Protein AF-A0A388QTH9-F1 (afdb_monomer_lite)

pLDDT: mean 78.14, std 17.28, range [35.56, 94.75]

Foldseek 3Di:
DDDDDDDDPVVVVVVVVVVCCVVPVPDPPPPPPPPPPPPQLDADDPPDQLLLRLLSLLCSQQVNDSVPQDQQDFQCVSCPPPDVVVSQVNSCVNLVHRDDDDPVNSRDGSNRVSVVSVVRSVVVVVVVPPDPPDFDQWQLSLLVPDDPVLNVLCVVLPPDRRDGLVVNLVSLVVVLVVLVVCCVVDPDPVSNVVSVVNSVSSVVNSVSSDTDDD

Sequence (214 aa):
MDTWFLPTAATGLLLLLGAAWWAFGRSPATPRRRPRRRAAIPSAPTGAREVERVAWVLGKLTRVPPRKIAAEATLRETLGRTAPATFLTAVGREFGLELTLTEAGLGMTVAQFAAYVAHVRRGQRKAAAGGRKRAPRTTGDVLDGLAPATLALASELGLRREWELEPARRHLAKEYLRWNARIHLATREEERAAVQARLEQIGRLREALTPARR

Secondary structure (DSSP, 8-state):
-------SHHHHHHHHHHHHHHHHSS-------------PPPPPPTT--HHHHHHHHHHHHH---GGGS-TTSBHHHHHTTS-HHHHHHHHHHHHT------GGGGGSBHHHHHHHHHHHHHHHHHHHTS---PPP-BHHHHHTTS-HHHHHHHHHTT--TTSBHHHHHHHHHHHHHHHHHHHTT--SHHHHHHHHHHHHHHHHHHHHTS----

Radius of gyration: 35.4 Å; chains: 1; bounding box: 92×31×85 Å

Structure (mmCIF, N/CA/C/O backbone):
data_AF-A0A388QTH9-F1
#
_entry.id   AF-A0A388QTH9-F1
#
loop_
_atom_site.group_PDB
_atom_site.id
_atom_site.type_symbol
_atom_site.label_atom_id
_atom_site.label_alt_id
_atom_site.label_comp_id
_atom_site.label_asym_id
_atom_site.label_entity_id
_atom_site.label_seq_id
_atom_site.pdbx_PDB_ins_code
_atom_site.Cartn_x
_atom_site.Cartn_y
_atom_site.Cartn_z
_atom_site.occupancy
_atom_site.B_iso_or_equiv
_atom_site.auth_seq_id
_atom_site.auth_comp_id
_atom_site.auth_asym_id
_atom_site.auth_atom_id
_atom_site.pdbx_PDB_model_num
ATOM 1 N N . MET A 1 1 ? -62.796 -12.838 -49.519 1.00 35.56 1 MET A N 1
ATOM 2 C CA . MET A 1 1 ? -61.624 -12.079 -49.984 1.00 35.56 1 MET A CA 1
ATOM 3 C C . MET A 1 1 ? -61.921 -10.626 -49.681 1.00 35.56 1 MET A C 1
ATOM 5 O O . MET A 1 1 ? -62.905 -10.109 -50.184 1.00 35.56 1 MET A O 1
ATOM 9 N N . ASP A 1 2 ? -61.434 -10.153 -48.540 1.00 41.62 2 ASP A N 1
ATOM 10 C CA . ASP A 1 2 ? -60.139 -9.461 -48.390 1.00 41.62 2 ASP A CA 1
ATOM 11 C C . ASP A 1 2 ? -60.395 -7.953 -48.451 1.00 41.62 2 ASP A C 1
ATOM 13 O O . ASP A 1 2 ? -60.761 -7.428 -49.491 1.00 41.62 2 ASP A O 1
ATOM 17 N N . THR A 1 3 ? -60.629 -7.336 -47.290 1.00 51.66 3 THR A N 1
ATOM 18 C CA . THR A 1 3 ? -59.638 -6.708 -46.391 1.00 51.66 3 THR A CA 1
ATOM 19 C C . THR A 1 3 ? -59.207 -5.319 -46.881 1.00 51.66 3 THR A C 1
ATOM 21 O O . THR A 1 3 ? -59.159 -5.048 -48.072 1.00 51.66 3 THR A O 1
ATOM 24 N N . TRP A 1 4 ? -58.838 -4.481 -45.904 1.00 46.16 4 TRP A N 1
ATOM 25 C CA . TRP A 1 4 ? -58.141 -3.192 -46.022 1.00 46.16 4 TRP A CA 1
ATOM 26 C C . TRP A 1 4 ? -59.027 -1.958 -46.229 1.00 46.16 4 TRP A C 1
ATOM 28 O O . TRP A 1 4 ? -59.501 -1.677 -47.316 1.00 46.16 4 TRP A O 1
ATOM 38 N N . PHE A 1 5 ? -59.213 -1.177 -45.160 1.00 44.28 5 PHE A N 1
ATOM 39 C CA . PHE A 1 5 ? -58.500 0.097 -44.977 1.00 44.28 5 PHE A CA 1
ATOM 40 C C . PHE A 1 5 ? -58.929 0.749 -43.654 1.00 44.28 5 PHE A C 1
ATOM 42 O O . PHE A 1 5 ? -59.953 1.415 -43.573 1.00 44.28 5 PHE A O 1
ATOM 49 N N . LEU A 1 6 ? -58.119 0.579 -42.609 1.00 50.78 6 LEU A N 1
ATOM 50 C CA . LEU A 1 6 ? -58.122 1.457 -41.434 1.00 50.78 6 LEU A CA 1
ATOM 51 C C . LEU A 1 6 ? -56.717 1.462 -40.808 1.00 50.78 6 LEU A C 1
ATOM 53 O O . LEU A 1 6 ? -56.422 0.603 -39.979 1.00 50.78 6 LEU A O 1
ATOM 57 N N . PRO A 1 7 ? -55.832 2.407 -41.190 1.00 51.16 7 PRO A N 1
ATOM 58 C CA . PRO A 1 7 ? -54.624 2.640 -40.409 1.00 51.16 7 PRO A CA 1
ATOM 59 C C . PRO A 1 7 ? -54.316 4.138 -40.244 1.00 51.16 7 PRO A C 1
ATOM 61 O O . PRO A 1 7 ? -53.242 4.594 -40.620 1.00 51.16 7 PRO A O 1
ATOM 64 N N . THR A 1 8 ? -55.239 4.941 -39.707 1.00 52.38 8 THR A N 1
ATOM 65 C CA . THR A 1 8 ? -54.940 6.367 -39.428 1.00 52.38 8 THR A CA 1
ATOM 66 C C . THR A 1 8 ? -55.381 6.857 -38.052 1.00 52.38 8 THR A C 1
ATOM 68 O O . THR A 1 8 ? -54.748 7.758 -37.508 1.00 52.38 8 THR A O 1
ATOM 71 N N . ALA A 1 9 ? -56.378 6.237 -37.415 1.00 51.84 9 ALA A N 1
ATOM 72 C CA . ALA A 1 9 ? -56.833 6.685 -36.095 1.00 51.84 9 ALA A CA 1
ATOM 73 C C . ALA A 1 9 ? -55.896 6.269 -34.939 1.00 51.84 9 ALA A C 1
ATOM 75 O O . ALA A 1 9 ? -55.766 6.994 -33.953 1.00 51.84 9 ALA A O 1
ATOM 76 N N . ALA A 1 10 ? -55.204 5.129 -35.057 1.00 50.56 10 ALA A N 1
ATOM 77 C CA . ALA A 1 10 ? -54.394 4.582 -33.963 1.00 50.56 10 ALA A CA 1
ATOM 78 C C . ALA A 1 10 ? -53.097 5.376 -33.703 1.00 50.56 10 ALA A C 1
ATOM 80 O O . ALA A 1 10 ? -52.649 5.485 -32.562 1.00 50.56 10 ALA A O 1
ATOM 81 N N . THR A 1 11 ? -52.513 5.982 -34.739 1.00 52.31 11 THR A N 1
ATOM 82 C CA . THR A 1 11 ? -51.228 6.692 -34.636 1.00 52.31 11 THR A CA 1
ATOM 83 C C . THR A 1 11 ? -51.369 8.053 -33.949 1.00 52.31 11 THR A C 1
ATOM 85 O O . THR A 1 11 ? -50.495 8.454 -33.182 1.00 52.31 11 THR A O 1
ATOM 88 N N . GLY A 1 12 ? -52.492 8.750 -34.162 1.00 47.16 12 GLY A N 1
ATOM 89 C CA . GLY A 1 12 ? -52.747 10.056 -33.543 1.00 47.16 12 GLY A CA 1
ATOM 90 C C . GLY A 1 12 ? -52.920 9.978 -32.022 1.00 47.16 12 GLY A C 1
ATOM 91 O O . GLY A 1 12 ? -52.411 10.829 -31.292 1.00 47.16 12 GLY A O 1
ATOM 92 N N . LEU A 1 13 ? -53.570 8.919 -31.530 1.00 52.44 13 LEU A N 1
ATOM 93 C CA . LEU A 1 13 ? -53.813 8.732 -30.097 1.00 52.44 13 LEU A CA 1
ATOM 94 C C . LEU A 1 13 ? -52.523 8.396 -29.328 1.00 52.44 13 LEU A C 1
ATOM 96 O O . LEU A 1 13 ? -52.318 8.884 -28.217 1.00 52.44 13 LEU A O 1
ATOM 100 N N . LEU A 1 14 ? -51.616 7.624 -29.937 1.00 55.97 14 LEU A N 1
ATOM 101 C CA . LEU A 1 14 ? -50.314 7.292 -29.346 1.00 55.97 14 LEU A CA 1
ATOM 102 C C . LEU A 1 14 ? -49.394 8.515 -29.226 1.00 55.97 14 LEU A C 1
ATOM 104 O O . LEU A 1 14 ? -48.695 8.656 -28.221 1.00 55.97 14 LEU A O 1
ATOM 108 N N . LEU A 1 15 ? -49.431 9.434 -30.195 1.00 58.62 15 LEU A N 1
ATOM 109 C CA . LEU A 1 15 ? -48.657 10.679 -30.132 1.00 58.62 15 LEU A CA 1
ATOM 110 C C . LEU A 1 15 ? -49.183 11.640 -29.056 1.00 58.62 15 LEU A C 1
ATOM 112 O O . LEU A 1 15 ? -48.385 12.248 -28.341 1.00 58.62 15 LEU A O 1
ATOM 116 N N . LEU A 1 16 ? -50.504 11.728 -28.874 1.00 56.59 16 LEU A N 1
ATOM 117 C CA . LEU A 1 16 ? -51.101 12.544 -27.811 1.00 56.59 16 LEU A CA 1
ATOM 118 C C . LEU A 1 16 ? -50.810 11.985 -26.412 1.00 56.59 16 LEU A C 1
ATOM 120 O O . LEU A 1 16 ? -50.492 12.752 -25.503 1.00 56.59 16 LEU A O 1
ATOM 124 N N . LEU A 1 17 ? -50.834 10.660 -26.240 1.00 56.34 17 LEU A N 1
ATOM 125 C CA . LEU A 1 17 ? -50.465 10.021 -2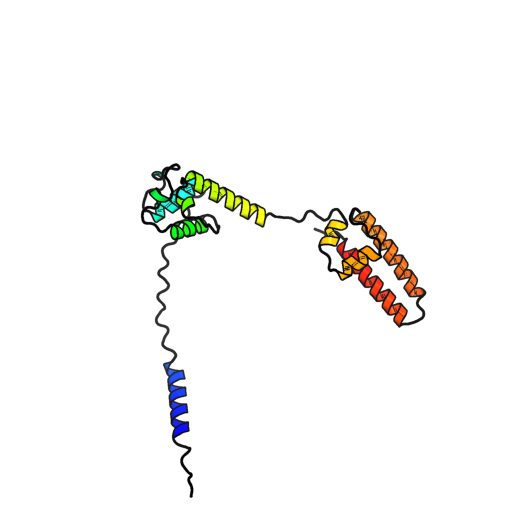4.972 1.00 56.34 17 LEU A CA 1
ATOM 126 C C . LEU A 1 17 ? -48.967 10.171 -24.662 1.00 56.34 17 LEU A C 1
ATOM 128 O O . LEU A 1 17 ? -48.604 10.435 -23.515 1.00 56.34 17 LEU A O 1
ATOM 132 N N . GLY A 1 18 ? -48.099 10.083 -25.675 1.00 57.50 18 GLY A N 1
ATOM 133 C CA . GLY A 1 18 ? -46.663 10.332 -25.522 1.00 57.50 18 GLY A CA 1
ATOM 134 C C . GLY A 1 18 ? -46.348 11.776 -25.115 1.00 57.50 18 GLY A C 1
ATOM 135 O O . GLY A 1 18 ? -45.547 12.005 -24.206 1.00 57.50 18 GLY A O 1
ATOM 136 N N . ALA A 1 19 ? -47.022 12.756 -25.726 1.00 56.78 19 ALA A N 1
ATOM 137 C CA . ALA A 1 19 ? -46.865 14.169 -25.381 1.00 56.78 19 ALA A CA 1
ATOM 138 C C . ALA A 1 19 ? -47.420 14.494 -23.982 1.00 56.78 19 ALA A C 1
ATOM 140 O O . ALA A 1 19 ? -46.777 15.219 -23.221 1.00 56.78 19 ALA A O 1
ATOM 141 N N . ALA A 1 20 ? -48.562 13.908 -23.603 1.00 54.12 20 ALA A N 1
ATOM 142 C CA . ALA A 1 20 ? -49.131 14.056 -22.265 1.00 54.12 20 ALA A CA 1
ATOM 143 C C . ALA A 1 20 ? -48.219 13.447 -21.185 1.00 54.12 20 ALA A C 1
ATOM 145 O O . ALA A 1 20 ? -48.001 14.067 -20.145 1.00 54.12 20 ALA A O 1
ATOM 146 N N . TRP A 1 21 ? -47.599 12.291 -21.447 1.00 56.78 21 TRP A N 1
ATOM 147 C CA . TRP A 1 21 ? -46.609 11.701 -20.541 1.00 56.78 21 TRP A CA 1
ATOM 148 C C . TRP A 1 21 ? -45.348 12.566 -20.412 1.00 56.78 21 TRP A C 1
ATOM 150 O O . TRP A 1 21 ? -44.808 12.717 -19.318 1.00 56.78 21 TRP A O 1
ATOM 160 N N . TRP A 1 22 ? -44.883 13.190 -21.498 1.00 57.97 22 TRP A N 1
ATOM 161 C CA . TRP A 1 22 ? -43.705 14.062 -21.447 1.00 57.97 22 TRP A CA 1
ATOM 162 C C . TRP A 1 22 ? -43.980 15.397 -20.734 1.00 57.97 22 TRP A C 1
ATOM 164 O O . TRP A 1 22 ? -43.118 15.896 -20.007 1.00 57.97 22 TRP A O 1
ATOM 174 N N . ALA A 1 23 ? -45.190 15.948 -20.884 1.00 56.44 23 ALA A N 1
ATOM 175 C CA . ALA A 1 23 ? -45.601 17.202 -20.253 1.00 56.44 23 ALA A CA 1
ATOM 176 C C . ALA A 1 23 ? -45.992 17.045 -18.769 1.00 56.44 23 ALA A C 1
ATOM 178 O O . ALA A 1 23 ? -45.693 17.933 -17.974 1.00 56.44 23 ALA A O 1
ATOM 179 N N . PHE A 1 24 ? -46.606 15.920 -18.374 1.00 51.22 24 PHE A N 1
ATOM 180 C CA . PHE A 1 24 ? -47.101 15.685 -17.004 1.00 51.22 24 PHE A CA 1
ATOM 181 C C . PHE A 1 24 ? -46.315 14.638 -16.193 1.00 51.22 24 PHE A C 1
ATOM 183 O O . PHE A 1 24 ? -46.474 14.563 -14.975 1.00 51.22 24 PHE A O 1
ATOM 190 N N . GLY A 1 25 ? -45.417 13.865 -16.815 1.00 42.59 25 GLY A N 1
ATOM 191 C CA . GLY A 1 25 ? -44.539 12.900 -16.134 1.00 42.59 25 GLY A CA 1
ATOM 192 C C . GLY A 1 25 ? -43.372 13.542 -15.375 1.00 42.59 25 GLY A C 1
ATOM 193 O O . GLY A 1 25 ? -42.711 12.887 -14.568 1.00 42.59 25 GLY A O 1
ATOM 194 N N . ARG A 1 26 ? -43.135 14.846 -15.566 1.00 46.84 26 ARG A N 1
ATOM 195 C CA . ARG A 1 26 ? -42.324 15.651 -14.647 1.00 46.84 26 ARG A CA 1
ATOM 196 C C . ARG A 1 26 ? -43.207 16.110 -13.496 1.00 46.84 26 ARG A C 1
ATOM 198 O O . ARG A 1 26 ? -43.589 17.275 -13.421 1.00 46.84 26 ARG A O 1
ATOM 205 N N . SER A 1 27 ? -43.521 15.186 -12.587 1.00 42.88 27 SER A N 1
ATOM 206 C CA . SER A 1 27 ? -44.046 15.574 -11.281 1.00 42.88 27 SER A CA 1
ATOM 207 C C . SER A 1 27 ? -43.131 16.661 -10.703 1.00 42.88 27 SER A C 1
ATOM 209 O O . SER A 1 27 ? -41.905 16.478 -10.719 1.00 42.88 27 SER A O 1
ATOM 211 N N . PRO A 1 28 ? -43.674 17.793 -10.214 1.00 40.34 28 PRO A N 1
ATOM 212 C CA . PRO A 1 28 ? -42.867 18.769 -9.506 1.00 40.34 28 PRO A CA 1
ATOM 213 C C . PRO A 1 28 ? -42.159 18.007 -8.399 1.00 40.34 28 PRO A C 1
ATOM 215 O O . PRO A 1 28 ? -42.792 17.224 -7.689 1.00 40.34 28 PRO A O 1
ATOM 218 N N . ALA A 1 29 ? -40.841 18.174 -8.306 1.00 42.38 29 ALA A N 1
ATOM 219 C CA . ALA A 1 29 ? -40.055 17.616 -7.228 1.00 42.38 29 ALA A CA 1
ATOM 220 C C . ALA A 1 29 ? -40.697 18.057 -5.909 1.00 42.38 29 ALA A C 1
ATOM 222 O O . ALA A 1 29 ? -40.413 19.141 -5.402 1.00 42.38 29 ALA A O 1
ATOM 223 N N . THR A 1 30 ? -41.570 17.210 -5.350 1.00 48.22 30 THR A N 1
ATOM 224 C CA . THR A 1 30 ? -41.948 17.259 -3.945 1.00 48.22 30 THR A CA 1
ATOM 225 C C . THR A 1 30 ? -40.634 17.450 -3.222 1.00 48.22 30 THR A C 1
ATOM 227 O O . THR A 1 30 ? -39.730 16.643 -3.480 1.00 48.22 30 THR A O 1
ATOM 230 N N . PRO A 1 31 ? -40.465 18.517 -2.420 1.00 38.44 31 PRO A N 1
ATOM 231 C CA . PRO A 1 31 ? -39.209 18.768 -1.750 1.00 38.44 31 PRO A CA 1
ATOM 232 C C . PRO A 1 31 ? -38.897 17.500 -0.981 1.00 38.44 31 PRO A C 1
ATOM 234 O O . PRO A 1 31 ? -39.564 17.169 0.002 1.00 38.44 31 PRO A O 1
ATOM 237 N N . ARG A 1 32 ? -37.939 16.733 -1.515 1.00 41.34 32 ARG A N 1
ATOM 238 C CA . ARG A 1 32 ? -37.443 15.502 -0.928 1.00 41.34 32 ARG A CA 1
ATOM 239 C C . ARG A 1 32 ? -37.039 15.961 0.451 1.00 41.34 32 ARG A C 1
ATOM 241 O O . ARG A 1 32 ? -36.075 16.721 0.566 1.00 41.34 32 ARG A O 1
ATOM 248 N N . ARG A 1 33 ? -37.838 15.618 1.470 1.00 35.75 33 ARG A N 1
ATOM 249 C CA . ARG A 1 33 ? -37.512 15.903 2.864 1.00 35.75 33 ARG A CA 1
ATOM 250 C C . ARG A 1 33 ? -36.095 15.388 3.007 1.00 35.75 33 ARG A C 1
ATOM 252 O O . ARG A 1 33 ? -35.889 14.174 2.966 1.00 35.75 33 ARG A O 1
ATOM 259 N N . ARG A 1 34 ? -35.122 16.310 3.060 1.00 37.31 34 ARG A N 1
ATOM 260 C CA . ARG A 1 34 ? -33.723 15.961 3.291 1.00 37.31 34 ARG A CA 1
ATOM 261 C C . ARG A 1 34 ? -33.769 14.992 4.462 1.00 37.31 34 ARG A C 1
ATOM 263 O O . ARG A 1 34 ? -34.461 15.330 5.432 1.00 37.31 34 ARG A O 1
ATOM 270 N N . PRO A 1 35 ? -33.146 13.803 4.368 1.00 37.69 35 PRO A N 1
ATOM 271 C CA . PRO A 1 35 ? -33.119 12.881 5.488 1.00 37.69 35 PRO A CA 1
ATOM 272 C C . PRO A 1 35 ? -32.706 13.716 6.685 1.00 37.69 35 PRO A C 1
ATOM 274 O O . PRO A 1 35 ? -31.654 14.359 6.649 1.00 37.69 35 PRO A O 1
ATOM 277 N N . ARG A 1 36 ? -33.635 13.846 7.640 1.00 39.66 36 ARG A N 1
ATOM 278 C CA . ARG A 1 36 ? -33.514 14.724 8.799 1.00 39.66 36 ARG A CA 1
ATOM 279 C C . ARG A 1 36 ? -32.158 14.385 9.380 1.00 39.66 36 ARG A C 1
ATOM 281 O O . ARG A 1 36 ? -31.983 13.259 9.841 1.00 39.66 36 ARG A O 1
ATOM 288 N N . ARG A 1 37 ? -31.186 15.284 9.189 1.00 42.53 37 ARG A N 1
ATOM 289 C CA . ARG A 1 37 ? -29.769 15.056 9.471 1.00 42.53 37 ARG A CA 1
ATOM 290 C C . ARG A 1 37 ? -29.745 14.696 10.950 1.00 42.53 37 ARG A C 1
ATOM 292 O O . ARG A 1 37 ? -29.890 15.591 11.779 1.00 42.53 37 ARG A O 1
ATOM 299 N N . ARG A 1 38 ? -29.737 13.395 11.287 1.00 45.53 38 ARG A N 1
ATOM 300 C CA . ARG A 1 38 ? -29.630 12.947 12.679 1.00 45.53 38 ARG A CA 1
ATOM 301 C C . ARG A 1 38 ? -28.389 13.662 13.167 1.00 45.53 38 ARG A C 1
ATOM 303 O O . ARG A 1 38 ? -27.346 13.505 12.530 1.00 45.53 38 ARG A O 1
ATOM 310 N N . ALA A 1 39 ? -28.564 14.543 14.152 1.00 50.09 39 ALA A N 1
ATOM 311 C CA . ALA A 1 39 ? -27.502 15.408 14.634 1.00 50.09 39 ALA A CA 1
ATOM 312 C C . ALA A 1 39 ? -26.260 14.536 14.804 1.00 50.09 39 ALA A C 1
ATOM 314 O O . ALA A 1 39 ? -26.311 13.524 15.509 1.00 50.09 39 ALA A O 1
ATOM 315 N N . ALA A 1 40 ? -25.214 14.839 14.032 1.00 65.38 40 ALA A N 1
ATOM 316 C CA . ALA A 1 40 ? -23.976 14.090 14.117 1.00 65.38 40 ALA A CA 1
ATOM 317 C C . ALA A 1 40 ? -23.536 14.134 15.580 1.00 65.38 40 ALA A C 1
ATOM 319 O O . ALA A 1 40 ? -23.631 15.189 16.212 1.00 65.38 40 ALA A O 1
ATOM 320 N N . ILE A 1 41 ? -23.131 12.987 16.130 1.00 74.31 41 ILE A N 1
ATOM 321 C CA . ILE A 1 41 ? -22.587 12.953 17.486 1.00 74.31 41 ILE A CA 1
ATOM 322 C C . ILE A 1 41 ? -21.418 13.942 17.490 1.00 74.31 41 ILE A C 1
ATOM 324 O O . ILE A 1 41 ? -20.529 13.801 16.647 1.00 74.31 41 ILE A O 1
ATOM 328 N N . PRO A 1 42 ? -21.450 14.977 18.348 1.00 76.12 42 PRO A N 1
ATOM 329 C CA . PRO A 1 42 ? -20.361 15.935 18.401 1.00 76.12 42 PRO A CA 1
ATOM 330 C C . PRO A 1 42 ? -19.092 15.192 18.798 1.00 76.12 42 PRO A C 1
ATOM 332 O O . PRO A 1 42 ? -19.144 14.313 19.667 1.00 76.12 42 PRO A O 1
ATOM 335 N N . SER A 1 43 ? -17.976 15.546 18.168 1.00 78.12 43 SER A N 1
ATOM 336 C CA . SER A 1 43 ? -16.691 14.922 18.457 1.00 78.12 43 SER A CA 1
ATOM 337 C C . SER A 1 43 ? -16.312 15.094 19.924 1.00 78.12 43 SER A C 1
ATOM 339 O O . SER A 1 43 ? -16.739 16.049 20.586 1.00 78.12 43 SER A O 1
ATOM 341 N N . ALA A 1 44 ? -15.519 14.164 20.446 1.00 82.56 44 ALA A N 1
ATOM 342 C CA . ALA A 1 44 ? -15.006 14.275 21.801 1.00 82.56 44 ALA A CA 1
ATOM 343 C C . ALA A 1 44 ? -14.111 15.527 21.950 1.00 82.56 44 ALA A C 1
ATOM 345 O O . ALA A 1 44 ? -13.528 15.984 20.960 1.00 82.56 44 ALA A O 1
ATOM 346 N N . PRO A 1 45 ? -13.975 16.082 23.171 1.00 82.81 45 PRO A N 1
ATOM 347 C CA . PRO A 1 45 ? -13.088 17.214 23.430 1.00 82.81 45 PRO A CA 1
ATOM 348 C C . PRO A 1 45 ? -11.650 16.956 22.963 1.00 82.81 45 PRO A C 1
ATOM 350 O O . PRO A 1 45 ? -11.111 15.857 23.126 1.00 82.81 45 PRO A O 1
ATOM 353 N N . THR A 1 46 ? -11.012 17.986 22.407 1.00 73.88 46 THR A N 1
ATOM 354 C CA . THR A 1 46 ? -9.611 17.929 21.974 1.00 73.88 46 THR A CA 1
ATOM 355 C C . THR A 1 46 ? -8.699 17.609 23.164 1.00 73.88 46 THR A C 1
ATOM 357 O O . THR A 1 46 ? -8.840 18.204 24.228 1.00 73.88 46 THR A O 1
ATOM 360 N N . GLY A 1 47 ? -7.767 16.665 22.994 1.00 77.00 47 GLY A N 1
ATOM 361 C CA . GLY A 1 47 ? -6.845 16.223 24.054 1.00 77.00 47 GLY A CA 1
ATOM 362 C C . GLY A 1 47 ? -7.332 15.035 24.894 1.00 77.00 47 GLY A C 1
ATOM 363 O O . GLY A 1 47 ? -6.551 14.502 25.680 1.00 77.00 47 GLY A O 1
ATOM 364 N N . ALA A 1 48 ? -8.573 14.574 24.699 1.00 82.25 48 ALA A N 1
ATOM 365 C CA . ALA A 1 48 ? -9.094 13.395 25.385 1.00 82.25 48 ALA A CA 1
ATOM 366 C C . ALA A 1 48 ? -8.328 12.113 25.008 1.00 82.25 48 ALA A C 1
ATOM 368 O O . ALA A 1 48 ? -8.022 11.866 23.832 1.00 82.25 48 ALA A O 1
ATOM 369 N N . ARG A 1 49 ? -8.061 11.264 26.006 1.00 87.62 49 ARG A N 1
ATOM 370 C CA . ARG A 1 49 ? -7.447 9.940 25.799 1.00 87.62 49 ARG A CA 1
ATOM 371 C C . ARG A 1 49 ? -8.398 9.025 25.024 1.00 87.62 49 ARG A C 1
ATOM 373 O O . ARG A 1 49 ? -9.608 9.220 25.030 1.00 87.62 49 ARG A O 1
ATOM 380 N N . GLU A 1 50 ? -7.877 7.986 24.370 1.00 86.06 50 GLU A N 1
ATOM 381 C CA . GLU A 1 50 ? -8.699 7.089 23.534 1.00 86.06 50 GLU A CA 1
ATOM 382 C C . GLU A 1 50 ? -9.881 6.477 24.307 1.00 86.06 50 GLU A C 1
ATOM 384 O O . GLU A 1 50 ? -10.996 6.469 23.792 1.00 86.06 50 GLU A O 1
ATOM 389 N N . VAL A 1 51 ? -9.667 6.074 25.564 1.00 91.50 51 VAL A N 1
ATOM 390 C CA . VAL A 1 51 ? -10.722 5.569 26.463 1.00 91.50 51 VAL A CA 1
ATOM 391 C C . VAL A 1 51 ? -11.804 6.624 26.715 1.00 91.50 51 VAL A C 1
ATOM 393 O O . VAL A 1 51 ? -12.990 6.328 26.617 1.00 91.50 51 VAL A O 1
ATOM 396 N N . GLU A 1 52 ? -11.416 7.874 26.975 1.00 91.75 52 GLU A N 1
ATOM 397 C CA . GLU A 1 52 ? -12.344 8.987 27.224 1.00 91.75 52 GLU A CA 1
ATOM 398 C C . GLU A 1 52 ? -13.153 9.341 25.973 1.00 91.75 52 GLU A C 1
ATOM 400 O O . GLU A 1 52 ? -14.337 9.660 26.069 1.00 91.75 52 GLU A O 1
ATOM 405 N N . ARG A 1 53 ? -12.544 9.242 24.786 1.00 90.12 53 ARG A N 1
ATOM 406 C CA . ARG A 1 53 ? -13.239 9.441 23.506 1.00 90.12 53 ARG A CA 1
ATOM 407 C C . ARG A 1 53 ? -14.251 8.326 23.239 1.00 90.12 53 ARG A C 1
ATOM 409 O O . ARG A 1 53 ? -15.365 8.610 22.807 1.00 90.12 53 ARG A O 1
ATOM 416 N N . VAL A 1 54 ? -13.906 7.071 23.537 1.00 90.69 54 VAL A N 1
ATOM 417 C CA . VAL A 1 54 ? -14.855 5.946 23.457 1.00 90.69 54 VAL A CA 1
ATOM 418 C C . VAL A 1 54 ? -16.001 6.135 24.458 1.00 90.69 54 VAL A C 1
ATOM 420 O O . VAL A 1 54 ? -17.165 6.030 24.072 1.00 90.69 54 VAL A O 1
ATOM 423 N N . ALA A 1 55 ? -15.697 6.493 25.710 1.00 92.19 55 ALA A N 1
ATOM 424 C CA . ALA A 1 55 ? -16.699 6.799 26.731 1.00 92.19 55 ALA A CA 1
ATOM 425 C C . ALA A 1 55 ? -17.586 7.993 26.335 1.00 92.19 55 ALA A C 1
ATOM 427 O O . ALA A 1 55 ? -18.787 7.992 26.594 1.00 92.19 55 ALA A O 1
ATOM 428 N N . TRP A 1 56 ? -17.036 8.999 25.649 1.00 92.44 56 TRP A N 1
ATOM 429 C CA . TRP A 1 56 ? -17.817 10.104 25.094 1.00 92.44 56 TRP A CA 1
ATOM 430 C C . TRP A 1 56 ? -18.848 9.613 24.078 1.00 92.44 56 TRP A C 1
ATOM 432 O O . TRP A 1 56 ? -20.031 9.925 24.215 1.00 92.44 56 TRP A O 1
ATOM 442 N N . VAL A 1 57 ? -18.425 8.809 23.099 1.00 91.19 57 VAL A N 1
ATOM 443 C CA . VAL A 1 57 ? -19.329 8.243 22.085 1.00 91.19 57 VAL A CA 1
ATOM 444 C C . VAL A 1 57 ? -20.407 7.372 22.735 1.00 91.19 57 VAL A C 1
ATOM 446 O O . VAL A 1 57 ? -21.588 7.545 22.426 1.00 91.19 57 VAL A O 1
ATOM 449 N N . LEU A 1 58 ? -20.026 6.496 23.673 1.00 90.94 58 LEU A N 1
ATOM 450 C CA . LEU A 1 58 ? -20.973 5.679 24.438 1.00 90.94 58 LEU A CA 1
ATOM 451 C C . LEU A 1 58 ? -21.986 6.553 25.172 1.00 90.94 58 LEU A C 1
ATOM 453 O O . LEU A 1 58 ? -23.187 6.365 25.003 1.00 90.94 58 LEU A O 1
ATOM 457 N N . GLY A 1 59 ? -21.523 7.561 25.909 1.00 89.88 59 GLY A N 1
ATOM 458 C CA . GLY A 1 59 ? -22.396 8.428 26.689 1.00 89.88 59 GLY A CA 1
ATOM 459 C C . GLY A 1 59 ? -23.381 9.233 25.843 1.00 89.88 59 GLY A C 1
ATOM 460 O O . GLY A 1 59 ? -24.526 9.454 26.240 1.00 89.88 59 GLY A O 1
ATOM 461 N N . LYS A 1 60 ? -22.988 9.630 24.627 1.00 90.75 60 LYS A N 1
ATOM 462 C CA . LYS A 1 60 ? -23.904 10.292 23.684 1.00 90.75 60 LYS A CA 1
ATOM 463 C C . LYS A 1 60 ? -24.959 9.345 23.123 1.00 90.75 60 LYS A C 1
ATOM 465 O O . LYS A 1 60 ? -26.087 9.782 22.901 1.00 90.75 60 LYS A O 1
ATOM 470 N N . LEU A 1 61 ? -24.620 8.076 22.916 1.00 89.50 61 LEU A N 1
ATOM 471 C CA . LEU A 1 61 ? -25.555 7.071 22.416 1.00 89.50 61 LEU A CA 1
ATOM 472 C C . LEU A 1 61 ? -26.530 6.595 23.497 1.00 89.50 61 LEU A C 1
ATOM 474 O O . LEU A 1 61 ? -27.725 6.486 23.232 1.00 89.50 61 LEU A O 1
ATOM 478 N N . THR A 1 62 ? -26.042 6.365 24.715 1.00 88.19 62 THR A N 1
ATOM 479 C CA . THR A 1 62 ? -26.835 5.794 25.815 1.00 88.19 62 THR A CA 1
ATOM 480 C C . THR A 1 62 ? -27.447 6.843 26.738 1.00 88.19 62 THR A C 1
ATOM 482 O O . THR A 1 62 ? -28.195 6.500 27.649 1.00 88.19 62 THR A O 1
ATOM 485 N N . ARG A 1 63 ? -27.165 8.132 26.495 1.00 87.00 63 ARG A N 1
ATOM 486 C CA . ARG A 1 63 ? -27.548 9.275 27.346 1.00 87.00 63 ARG A CA 1
ATOM 487 C C . ARG A 1 63 ? -26.974 9.206 28.768 1.00 87.00 63 ARG A C 1
ATOM 489 O O . ARG A 1 63 ? -27.432 9.929 29.651 1.00 87.00 63 ARG A O 1
ATOM 496 N N . VAL A 1 64 ? -25.948 8.386 28.983 1.00 87.00 64 VAL A N 1
ATOM 497 C CA . VAL A 1 64 ? -25.191 8.328 30.236 1.00 87.00 64 VAL A CA 1
ATOM 498 C C . VAL A 1 64 ? -24.069 9.371 30.186 1.00 87.00 64 VAL A C 1
ATOM 500 O O . VAL A 1 64 ? -23.384 9.487 29.172 1.00 87.00 64 VAL A O 1
ATOM 503 N N . PRO A 1 65 ? -23.829 10.159 31.247 1.00 87.00 65 PRO A N 1
ATOM 504 C CA . PRO A 1 65 ? -22.693 11.074 31.273 1.00 87.00 65 PRO A CA 1
ATOM 505 C C . PRO A 1 65 ? -21.367 10.320 31.044 1.00 87.00 65 PRO A C 1
ATOM 507 O O . PRO A 1 65 ? -21.103 9.372 31.780 1.00 87.00 65 PRO A O 1
ATOM 510 N N . PRO A 1 66 ? -20.494 10.747 30.108 1.00 86.19 66 PRO A N 1
ATOM 511 C CA . PRO A 1 66 ? -19.251 10.032 29.785 1.00 86.19 66 PRO A CA 1
ATOM 512 C C . PRO A 1 66 ? -18.350 9.754 30.995 1.00 86.19 66 PRO A C 1
ATOM 514 O O . PRO A 1 66 ? -17.730 8.704 31.076 1.00 86.19 66 PRO A O 1
ATOM 517 N N . ARG A 1 67 ? -18.335 10.667 31.978 1.00 86.31 67 ARG A N 1
ATOM 518 C CA . ARG A 1 67 ? -17.570 10.529 33.231 1.00 86.31 67 ARG A CA 1
ATOM 519 C C . ARG A 1 67 ? -18.065 9.403 34.146 1.00 86.31 67 ARG A C 1
ATOM 521 O O . ARG A 1 67 ? -17.344 9.017 35.053 1.00 86.31 67 ARG A O 1
ATOM 528 N N . LYS A 1 68 ? -19.296 8.918 33.948 1.00 88.94 68 LYS A N 1
ATOM 529 C CA . LYS A 1 68 ? -19.887 7.813 34.720 1.00 88.94 68 LYS A CA 1
ATOM 530 C C . LYS A 1 68 ? -19.663 6.446 34.069 1.00 88.94 68 LYS A C 1
ATOM 532 O O . LYS A 1 68 ? -20.043 5.440 34.653 1.00 88.94 68 LYS A O 1
ATOM 537 N N . ILE A 1 69 ? -19.087 6.397 32.868 1.00 89.06 69 ILE A N 1
ATOM 538 C CA . ILE A 1 69 ? -18.812 5.138 32.176 1.00 89.06 69 ILE A CA 1
ATOM 539 C C . ILE A 1 69 ? -17.467 4.618 32.671 1.00 89.06 69 ILE A C 1
ATOM 541 O O . ILE A 1 69 ? -16.422 5.191 32.363 1.00 89.06 69 ILE A O 1
ATOM 545 N N . ALA A 1 70 ? -17.503 3.547 33.462 1.00 88.44 70 ALA A N 1
ATOM 546 C CA . ALA A 1 70 ? -16.296 2.918 33.975 1.00 88.44 70 ALA A CA 1
ATOM 547 C C . ALA A 1 70 ? -15.512 2.248 32.841 1.00 88.44 70 ALA A C 1
ATOM 549 O O . ALA A 1 70 ? -16.086 1.598 31.967 1.00 88.44 70 ALA A O 1
ATOM 550 N N . ALA A 1 71 ? -14.187 2.378 32.880 1.00 88.50 71 ALA A N 1
ATOM 551 C CA . ALA A 1 71 ? -13.300 1.783 31.884 1.00 88.50 71 ALA A CA 1
ATOM 552 C C . ALA A 1 71 ? -13.365 0.240 31.885 1.00 88.50 71 ALA A C 1
ATOM 554 O O . ALA A 1 71 ? -13.218 -0.380 30.833 1.00 88.50 71 ALA A O 1
ATOM 555 N N . GLU A 1 72 ? -13.654 -0.358 33.045 1.00 92.00 72 GLU A N 1
ATOM 556 C CA . GLU A 1 72 ? -13.795 -1.808 33.233 1.00 92.00 72 GLU A CA 1
ATOM 557 C C . GLU A 1 72 ? -15.199 -2.341 32.928 1.00 92.00 72 GLU A C 1
ATOM 559 O O . GLU A 1 72 ? -15.395 -3.551 32.855 1.00 92.00 72 GLU A O 1
ATOM 564 N N . ALA A 1 73 ? -16.186 -1.463 32.720 1.00 90.69 73 ALA A N 1
ATOM 565 C CA . ALA A 1 73 ? -17.520 -1.912 32.351 1.00 90.69 73 ALA A CA 1
ATOM 566 C C . ALA A 1 73 ? -17.487 -2.564 30.964 1.00 90.69 73 ALA A C 1
ATOM 568 O O . ALA A 1 73 ? -16.774 -2.115 30.059 1.00 90.69 73 ALA A O 1
ATOM 569 N N . THR A 1 74 ? -18.268 -3.627 30.786 1.00 93.06 74 THR A N 1
ATOM 570 C CA . THR A 1 74 ? -18.320 -4.328 29.500 1.00 93.06 74 THR A CA 1
ATOM 571 C C . THR A 1 74 ? -19.091 -3.510 28.464 1.00 93.06 74 THR A C 1
ATOM 573 O O . THR A 1 74 ? -20.030 -2.774 28.790 1.00 93.06 74 THR A O 1
ATOM 576 N N . LEU A 1 75 ? -18.728 -3.638 27.185 1.00 89.94 75 LEU A N 1
ATOM 577 C CA . LEU A 1 75 ? -19.471 -2.999 26.095 1.00 89.94 75 LEU A CA 1
ATOM 578 C C . LEU A 1 75 ? -20.930 -3.467 26.068 1.00 89.94 75 LEU A C 1
ATOM 580 O O . LEU A 1 75 ? -21.829 -2.658 25.861 1.00 89.94 75 LEU A O 1
ATOM 584 N N . ARG A 1 76 ? -21.178 -4.758 26.314 1.00 89.50 76 ARG A N 1
ATOM 585 C CA . ARG A 1 76 ? -22.5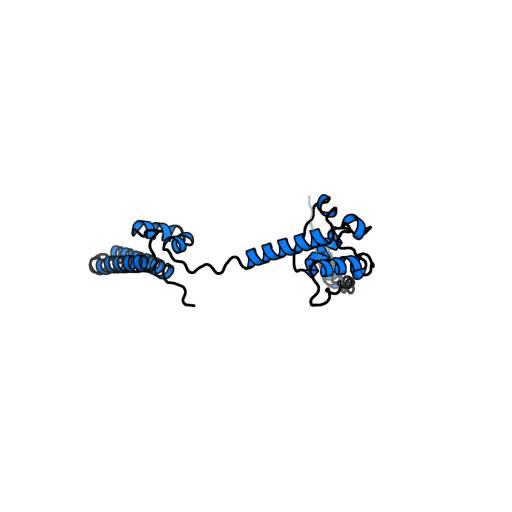32 -5.326 26.366 1.00 89.50 76 ARG A CA 1
ATOM 586 C C . ARG A 1 76 ? -23.405 -4.640 27.416 1.00 89.50 76 ARG A C 1
ATOM 588 O O . ARG A 1 76 ? -24.531 -4.259 27.109 1.00 89.50 76 ARG A O 1
ATOM 595 N N . GLU A 1 77 ? -22.882 -4.460 28.624 1.00 89.19 77 GLU A N 1
ATOM 596 C CA . GLU A 1 77 ? -23.598 -3.798 29.715 1.00 89.19 77 GLU A CA 1
ATOM 597 C C . GLU A 1 77 ? -23.817 -2.309 29.422 1.00 89.19 77 GLU A C 1
ATOM 599 O O . GLU A 1 77 ? -24.931 -1.800 29.531 1.00 89.19 77 GLU A O 1
ATOM 604 N N . THR A 1 78 ? -22.766 -1.614 28.981 1.00 88.44 78 THR A N 1
ATOM 605 C CA . THR A 1 78 ? -22.808 -0.161 28.758 1.00 88.44 78 THR A CA 1
ATOM 606 C C . THR A 1 78 ? -23.653 0.251 27.558 1.00 88.44 78 THR A C 1
ATOM 608 O O . THR A 1 78 ? -24.247 1.328 27.590 1.00 88.44 78 THR A O 1
ATOM 611 N N . LEU A 1 79 ? -23.738 -0.573 26.509 1.00 89.06 79 LEU A N 1
ATOM 612 C CA . LEU A 1 79 ? -24.578 -0.302 25.337 1.00 89.06 79 LEU A CA 1
ATOM 613 C C . LEU A 1 79 ? -26.072 -0.466 25.634 1.00 89.06 79 LEU A C 1
ATOM 615 O O . LEU A 1 79 ? -26.894 0.247 25.041 1.00 89.06 79 LEU A O 1
ATOM 619 N N . GLY A 1 80 ? -26.431 -1.381 26.540 1.00 86.00 80 GLY A N 1
ATOM 620 C CA . GLY A 1 80 ? -27.812 -1.690 26.897 1.00 86.00 80 GLY A CA 1
ATOM 621 C C . GLY A 1 80 ? -28.655 -2.053 25.669 1.00 86.00 80 GLY A C 1
ATOM 622 O O . GLY A 1 80 ? -28.449 -3.083 25.038 1.00 86.00 80 GLY A O 1
ATOM 623 N N . ARG A 1 81 ? -29.611 -1.184 25.307 1.00 84.50 81 ARG A N 1
ATOM 624 C CA . ARG A 1 81 ? -30.502 -1.363 24.138 1.00 84.50 81 ARG A CA 1
ATOM 625 C C . ARG A 1 81 ? -29.921 -0.839 22.819 1.00 84.50 81 ARG A C 1
ATOM 627 O O . ARG A 1 81 ? -30.571 -0.932 21.779 1.00 84.50 81 ARG A O 1
ATOM 634 N N . THR A 1 82 ? -28.741 -0.226 22.845 1.00 86.69 82 THR A N 1
ATOM 635 C CA . THR A 1 82 ? -28.134 0.370 21.652 1.00 86.69 82 THR A CA 1
ATOM 636 C C . THR A 1 82 ? -27.571 -0.722 20.754 1.00 86.69 82 THR A C 1
ATOM 638 O O . THR A 1 82 ? -26.742 -1.517 21.186 1.00 86.69 82 THR A O 1
ATOM 641 N N . ALA A 1 83 ? -27.971 -0.727 19.481 1.00 88.12 83 ALA A N 1
ATOM 642 C CA . ALA A 1 83 ? -27.454 -1.687 18.515 1.00 88.12 83 ALA A CA 1
ATOM 643 C C . ALA A 1 83 ? -25.919 -1.551 18.369 1.00 88.12 83 ALA A C 1
ATOM 645 O O . ALA A 1 83 ? -25.442 -0.455 18.043 1.00 88.12 83 ALA A O 1
ATOM 646 N N . PRO A 1 84 ? -25.140 -2.641 18.523 1.00 87.06 84 PRO A N 1
ATOM 647 C CA . PRO A 1 84 ? -23.678 -2.602 18.441 1.00 87.06 84 PRO A CA 1
ATOM 648 C C . PRO A 1 84 ? -23.134 -1.991 17.147 1.00 87.06 84 PRO A C 1
ATOM 650 O O . PRO A 1 84 ? -22.191 -1.204 17.178 1.00 87.06 84 PRO A O 1
ATOM 653 N N . ALA A 1 85 ? -23.778 -2.259 16.008 1.00 87.00 85 ALA A N 1
ATOM 654 C CA . ALA A 1 85 ? -23.402 -1.673 14.721 1.00 87.00 85 ALA A CA 1
ATOM 655 C C . ALA A 1 85 ? -23.487 -0.133 14.715 1.00 87.00 85 ALA A C 1
ATOM 657 O O . ALA A 1 85 ? -22.666 0.541 14.091 1.00 87.00 85 ALA A O 1
ATOM 658 N N . THR A 1 86 ? -24.450 0.443 15.447 1.00 89.62 86 THR A N 1
ATOM 659 C CA . THR A 1 86 ? -24.588 1.905 15.572 1.00 89.62 86 THR A CA 1
ATOM 660 C C . THR A 1 86 ? -23.429 2.486 16.374 1.00 89.62 86 THR A C 1
ATOM 662 O O . THR A 1 86 ? -22.874 3.518 15.996 1.00 89.62 86 THR A O 1
ATOM 665 N N . PHE A 1 87 ? -23.028 1.797 17.442 1.00 89.94 87 PHE A N 1
ATOM 666 C CA . PHE A 1 87 ? -21.859 2.160 18.233 1.00 89.94 87 PHE A CA 1
ATOM 667 C C . PHE A 1 87 ? -20.565 2.081 17.418 1.00 89.94 87 PHE A C 1
ATOM 669 O O . PHE A 1 87 ? -19.842 3.073 17.347 1.00 89.94 87 PHE A O 1
ATOM 676 N N . LEU A 1 88 ? -20.311 0.965 16.731 1.00 89.62 88 LEU A N 1
ATOM 677 C CA . LEU A 1 88 ? -19.115 0.799 15.899 1.00 89.62 88 LEU A CA 1
ATOM 678 C C . LEU A 1 88 ? -19.032 1.842 14.788 1.00 89.62 88 LEU A C 1
ATOM 680 O O . LEU A 1 88 ? -17.968 2.407 14.561 1.00 89.62 88 LEU A O 1
ATOM 684 N N . THR A 1 89 ? -20.161 2.171 14.156 1.00 88.75 89 THR A N 1
ATOM 685 C CA . THR A 1 89 ? -20.219 3.240 13.150 1.00 88.75 89 THR A CA 1
ATOM 686 C C . THR A 1 89 ? -19.882 4.603 13.759 1.00 88.75 89 THR A C 1
ATOM 688 O O . THR A 1 89 ? -19.174 5.402 13.147 1.00 88.75 89 THR A O 1
ATOM 691 N N . ALA A 1 90 ? -20.384 4.899 14.961 1.00 89.50 90 ALA A N 1
ATOM 692 C CA . ALA A 1 90 ? -20.119 6.163 15.641 1.00 89.50 90 ALA A CA 1
ATOM 693 C C . ALA A 1 90 ? -18.650 6.294 16.068 1.00 89.50 90 ALA A C 1
ATOM 695 O O . ALA A 1 90 ? -18.035 7.330 15.823 1.00 89.50 90 ALA A O 1
ATOM 696 N N . VAL A 1 91 ? -18.070 5.236 16.642 1.00 89.75 91 VAL A N 1
ATOM 697 C CA . VAL A 1 91 ? -16.643 5.197 16.995 1.00 89.75 91 VAL A CA 1
ATOM 698 C C . VAL A 1 91 ? -15.786 5.253 15.735 1.00 89.75 91 VAL A C 1
ATOM 700 O O . VAL A 1 91 ? -14.837 6.027 15.672 1.00 89.75 91 VAL A O 1
ATOM 703 N N . GLY A 1 92 ? -16.144 4.502 14.696 1.00 86.94 92 GLY A N 1
ATOM 704 C CA . GLY A 1 92 ? -15.454 4.541 13.412 1.00 86.94 92 GLY A CA 1
ATOM 705 C C . GLY A 1 92 ? -15.381 5.958 12.845 1.00 86.94 92 GLY A C 1
ATOM 706 O O . GLY A 1 92 ? -14.306 6.427 12.487 1.00 86.94 92 GLY A O 1
ATOM 707 N N . ARG A 1 93 ? -16.486 6.712 12.888 1.00 87.31 93 ARG A N 1
ATOM 708 C CA . ARG A 1 93 ? -16.504 8.134 12.499 1.00 87.31 93 ARG A CA 1
ATOM 709 C C . ARG A 1 93 ? -15.630 9.016 13.389 1.00 87.31 93 ARG A C 1
ATOM 711 O O . ARG A 1 93 ? -14.927 9.872 12.867 1.00 87.31 93 ARG A O 1
ATOM 718 N N . GLU A 1 94 ? -15.646 8.803 14.704 1.00 88.19 94 GLU A N 1
ATOM 719 C CA . GLU A 1 94 ? -14.847 9.579 15.666 1.00 88.19 94 GLU A CA 1
ATOM 720 C C . GLU A 1 94 ? -13.331 9.390 15.465 1.00 88.19 94 GLU A C 1
ATOM 722 O O . GLU A 1 94 ? -12.534 10.301 15.713 1.00 88.19 94 GLU A O 1
ATOM 727 N N . PHE A 1 95 ? -12.911 8.202 15.027 1.00 85.12 95 PHE A N 1
ATOM 728 C CA . PHE A 1 95 ? -11.500 7.856 14.841 1.00 85.12 95 PHE A CA 1
ATOM 729 C C . PHE A 1 95 ? -11.053 7.792 13.374 1.00 85.12 95 PHE A C 1
ATOM 731 O O . PHE A 1 95 ? -9.856 7.632 13.134 1.00 85.12 95 PHE A O 1
ATOM 738 N N . GLY A 1 96 ? -11.970 7.947 12.414 1.00 85.81 96 GLY A N 1
ATOM 739 C CA . GLY A 1 96 ? -11.699 7.772 10.985 1.00 85.81 96 GLY A CA 1
ATOM 740 C C . GLY A 1 96 ? -11.349 6.327 10.614 1.00 85.81 96 GLY A C 1
ATOM 741 O O . GLY A 1 96 ? -10.471 6.114 9.787 1.00 85.81 96 GLY A O 1
ATOM 742 N N . LEU A 1 97 ? -11.977 5.346 11.266 1.00 85.31 97 LEU A N 1
ATOM 743 C CA . LEU A 1 97 ? -11.705 3.916 11.109 1.00 85.31 97 LEU A CA 1
ATOM 744 C C . LEU A 1 97 ? -12.960 3.169 10.654 1.00 85.31 97 LEU A C 1
ATOM 746 O O . LEU A 1 97 ? -14.075 3.517 11.040 1.00 85.31 97 LEU A O 1
ATOM 750 N N . GLU A 1 98 ? -12.770 2.075 9.927 1.00 83.56 98 GLU A N 1
ATOM 751 C CA . GLU A 1 98 ? -13.803 1.051 9.779 1.00 83.56 98 GLU A CA 1
ATOM 752 C C . GLU A 1 98 ? -13.591 -0.001 10.865 1.00 83.56 98 GLU A C 1
ATOM 754 O O . GLU A 1 98 ? -12.504 -0.567 10.991 1.00 83.56 98 GLU A O 1
ATOM 759 N N . LEU A 1 99 ? -14.610 -0.210 11.700 1.00 85.69 99 LEU A N 1
ATOM 760 C CA . LEU A 1 99 ? -14.545 -1.110 12.846 1.00 85.69 99 LEU A CA 1
ATOM 761 C C . LEU A 1 99 ? -15.598 -2.201 12.706 1.00 85.69 99 LEU A C 1
ATOM 763 O O . LEU A 1 99 ? -16.774 -1.922 12.471 1.00 85.69 99 LEU A O 1
ATOM 767 N N . THR A 1 100 ? -15.172 -3.437 12.927 1.00 82.81 100 THR A N 1
ATOM 768 C CA . THR A 1 100 ? -16.031 -4.614 12.996 1.00 82.81 100 THR A CA 1
ATOM 769 C C . THR A 1 100 ? -15.711 -5.369 14.282 1.00 82.81 100 THR A C 1
ATOM 771 O O . THR A 1 100 ? -14.556 -5.475 14.687 1.00 82.81 100 THR A O 1
ATOM 774 N N . LEU A 1 101 ? -16.743 -5.862 14.962 1.00 81.19 101 LEU A N 1
ATOM 775 C CA . LEU A 1 101 ? -16.601 -6.761 16.104 1.00 81.19 101 LEU A CA 1
ATOM 776 C C . LEU A 1 101 ? -17.508 -7.965 15.891 1.00 81.19 101 LEU A C 1
ATOM 778 O O . LEU A 1 101 ? -18.625 -7.826 15.395 1.00 81.19 101 LEU A O 1
ATOM 782 N N . THR A 1 102 ? -17.038 -9.130 16.319 1.00 79.50 102 THR A N 1
ATOM 783 C CA . THR A 1 102 ? -17.887 -10.308 16.509 1.00 79.50 102 THR A CA 1
ATOM 784 C C . THR A 1 102 ? -18.724 -10.151 17.783 1.00 79.50 102 THR A C 1
ATOM 786 O O . THR A 1 102 ? -18.419 -9.313 18.636 1.00 79.50 102 THR A O 1
ATOM 789 N N . GLU A 1 103 ? -19.764 -10.970 17.964 1.00 72.62 103 GLU A N 1
ATOM 790 C CA . GLU A 1 103 ? -20.599 -10.916 19.179 1.00 72.62 103 GLU A CA 1
ATOM 791 C C . GLU A 1 103 ? -19.807 -11.161 20.474 1.00 72.62 103 GLU A C 1
ATOM 793 O O . GLU A 1 103 ? -20.086 -10.542 21.505 1.00 72.62 103 GLU A O 1
ATOM 798 N N . ALA A 1 104 ? -18.775 -12.010 20.414 1.00 75.69 104 ALA A N 1
ATOM 799 C CA . ALA A 1 104 ? -17.848 -12.233 21.522 1.00 75.69 104 ALA A CA 1
ATOM 800 C C . ALA A 1 104 ? -17.066 -10.958 21.888 1.00 75.69 104 ALA A C 1
ATOM 802 O O . ALA A 1 104 ? -16.798 -10.707 23.062 1.00 75.69 104 ALA A O 1
ATOM 803 N N . GLY A 1 105 ? -16.775 -10.101 20.902 1.00 78.44 105 GLY A N 1
ATOM 804 C CA . GLY A 1 105 ? -16.107 -8.815 21.103 1.00 78.44 105 GLY A CA 1
ATOM 805 C C . GLY A 1 105 ? -16.902 -7.823 21.958 1.00 78.44 105 GLY A C 1
ATOM 806 O O . GLY A 1 105 ? -16.315 -6.917 22.539 1.00 78.44 105 GLY A O 1
ATOM 807 N N . LEU A 1 106 ? -18.218 -8.011 22.120 1.00 84.81 106 LEU A N 1
ATOM 808 C CA . LEU A 1 106 ? -19.034 -7.192 23.029 1.00 84.81 106 LEU A CA 1
ATOM 809 C C . LEU A 1 106 ? -18.791 -7.508 24.510 1.00 84.81 106 LEU A C 1
ATOM 811 O O . LEU A 1 106 ? -19.212 -6.737 25.371 1.00 84.81 106 LEU A O 1
ATOM 815 N N . GLY A 1 107 ? -18.118 -8.621 24.815 1.00 86.88 107 GLY A N 1
ATOM 816 C CA . GLY A 1 107 ? -17.659 -8.938 26.167 1.00 86.88 107 GLY A CA 1
ATOM 817 C C . GLY A 1 107 ? -16.446 -8.118 26.618 1.00 86.88 107 GLY A C 1
ATOM 818 O O . GLY A 1 107 ? -16.113 -8.152 27.797 1.00 86.88 107 GLY A O 1
ATOM 819 N N . MET A 1 108 ? -15.795 -7.376 25.713 1.00 90.75 108 MET A N 1
ATOM 820 C CA . MET A 1 108 ? -14.647 -6.532 26.053 1.00 90.75 108 MET A CA 1
ATOM 821 C C . MET A 1 108 ? -15.047 -5.389 26.984 1.00 90.75 108 MET A C 1
ATOM 823 O O . MET A 1 108 ? -16.147 -4.835 26.876 1.00 90.75 108 MET A O 1
ATOM 827 N N . THR A 1 109 ? -14.123 -4.986 27.852 1.00 94.62 109 THR A N 1
ATOM 828 C CA . THR A 1 109 ? -14.266 -3.747 28.620 1.00 94.62 109 THR A CA 1
ATOM 829 C C . THR A 1 109 ? -14.078 -2.523 27.724 1.00 94.62 109 THR A C 1
ATOM 831 O O . THR A 1 109 ? -13.475 -2.594 26.646 1.00 94.62 109 THR A O 1
ATOM 834 N N . VAL A 1 110 ? -14.575 -1.365 28.157 1.00 91.69 110 VAL A N 1
ATOM 835 C CA . VAL A 1 110 ? -14.383 -0.089 27.445 1.00 91.69 110 VAL A CA 1
ATOM 836 C C . VAL A 1 110 ? -12.887 0.209 27.241 1.00 91.69 110 VAL A C 1
ATOM 838 O O . VAL A 1 110 ? -12.491 0.663 26.164 1.00 91.69 110 VAL A O 1
ATOM 841 N N . ALA A 1 111 ? -12.042 -0.095 28.231 1.00 91.81 111 ALA A N 1
ATOM 842 C CA . ALA A 1 111 ? -10.588 0.043 28.146 1.00 91.81 111 ALA A CA 1
ATOM 843 C C . ALA A 1 111 ? -9.969 -0.887 27.093 1.00 91.81 111 ALA A C 1
ATOM 845 O O . ALA A 1 111 ? -9.178 -0.441 26.258 1.00 91.81 111 ALA A O 1
ATOM 846 N N . GLN A 1 112 ? -10.356 -2.166 27.095 1.00 93.06 112 GLN A N 1
ATOM 847 C CA . GLN A 1 112 ? -9.888 -3.149 26.114 1.00 93.06 112 GLN A CA 1
ATOM 848 C C . GLN A 1 112 ? -10.295 -2.755 24.693 1.00 93.06 112 GLN A C 1
ATOM 850 O O . GLN A 1 112 ? -9.481 -2.809 23.770 1.00 93.06 112 GLN A O 1
ATOM 855 N N . PHE A 1 113 ? -11.527 -2.280 24.516 1.00 92.81 113 PHE A N 1
ATOM 856 C CA . PHE A 1 113 ? -11.991 -1.804 23.221 1.00 92.81 113 PHE A CA 1
ATOM 857 C C . PHE A 1 113 ? -11.244 -0.546 22.761 1.00 92.81 113 PHE A C 1
ATOM 859 O O . PHE A 1 113 ? -10.860 -0.447 21.597 1.00 92.81 113 PHE A O 1
ATOM 866 N N . ALA A 1 114 ? -10.961 0.399 23.660 1.00 91.69 114 ALA A N 1
ATOM 867 C CA . ALA A 1 114 ? -10.130 1.554 23.327 1.00 91.69 114 ALA A CA 1
ATOM 868 C C . ALA A 1 114 ? -8.708 1.138 22.906 1.00 91.69 114 ALA A C 1
ATOM 870 O O . ALA A 1 114 ? -8.178 1.671 21.930 1.00 91.69 114 ALA A O 1
ATOM 871 N N . ALA A 1 115 ? -8.113 0.142 23.573 1.00 91.56 115 ALA A N 1
ATOM 872 C CA . ALA A 1 115 ? -6.822 -0.422 23.182 1.00 91.56 115 ALA A CA 1
ATOM 873 C C . ALA A 1 115 ? -6.878 -1.115 21.806 1.00 91.56 115 ALA A C 1
ATOM 875 O O . ALA A 1 115 ? -5.948 -0.974 21.005 1.00 91.56 115 ALA A O 1
ATOM 876 N N . TYR A 1 116 ? -7.980 -1.803 21.494 1.00 90.31 116 TYR A N 1
ATOM 877 C CA . TYR A 1 116 ? -8.243 -2.356 20.164 1.00 90.31 116 TYR A CA 1
ATOM 878 C C . TYR A 1 116 ? -8.329 -1.254 19.098 1.00 90.31 116 TYR A C 1
ATOM 880 O O . TYR A 1 116 ? -7.631 -1.326 18.087 1.00 90.31 116 TYR A O 1
ATOM 888 N N . VAL A 1 117 ? -9.081 -0.177 19.344 1.00 90.56 117 VAL A N 1
ATOM 889 C CA . VAL A 1 117 ? -9.148 0.993 18.448 1.00 90.56 117 VAL A CA 1
ATOM 890 C C . VAL A 1 117 ? -7.754 1.591 18.222 1.00 90.56 117 VAL A C 1
ATOM 892 O O . VAL A 1 117 ? -7.373 1.875 17.083 1.00 90.56 117 VAL A O 1
ATOM 895 N N . ALA A 1 118 ? -6.950 1.715 19.280 1.00 89.06 118 ALA A N 1
ATOM 896 C CA . ALA A 1 118 ? -5.564 2.172 19.197 1.00 89.06 118 ALA A CA 1
ATOM 897 C C . ALA A 1 118 ? -4.700 1.253 18.322 1.00 89.06 118 ALA A C 1
ATOM 899 O O . ALA A 1 118 ? -3.844 1.712 17.559 1.00 89.06 118 ALA A O 1
ATOM 900 N N . HIS A 1 119 ? -4.893 -0.061 18.448 1.00 88.31 119 HIS A N 1
ATOM 901 C CA . HIS A 1 119 ? -4.206 -1.067 17.651 1.00 88.31 119 HIS A CA 1
ATOM 902 C C . HIS A 1 119 ? -4.591 -0.968 16.170 1.00 88.31 119 HIS A C 1
ATOM 904 O O . HIS A 1 119 ? -3.700 -0.814 15.335 1.00 88.31 119 HIS A O 1
ATOM 910 N N . VAL A 1 120 ? -5.888 -0.944 15.846 1.00 87.38 120 VAL A N 1
ATOM 911 C CA . VAL A 1 120 ? -6.388 -0.798 14.466 1.00 87.38 120 VAL A CA 1
ATOM 912 C C . VAL A 1 120 ? -5.882 0.498 13.841 1.00 87.38 120 VAL A C 1
ATOM 914 O O . VAL A 1 120 ? -5.359 0.488 12.728 1.00 87.38 120 VAL A O 1
ATOM 917 N N . ARG A 1 121 ? -5.927 1.612 14.579 1.00 85.75 121 ARG A N 1
ATOM 918 C CA . ARG A 1 121 ? -5.408 2.903 14.110 1.00 85.75 121 ARG A CA 1
ATOM 919 C C . ARG A 1 121 ? -3.908 2.864 13.840 1.00 85.75 121 ARG A C 1
ATOM 921 O O . ARG A 1 121 ? -3.445 3.445 12.861 1.00 85.75 121 ARG A O 1
ATOM 928 N N . ARG A 1 122 ? -3.126 2.190 14.691 1.00 83.12 122 ARG A N 1
ATOM 929 C CA . ARG A 1 122 ? -1.690 1.972 14.450 1.00 83.12 122 ARG A CA 1
ATOM 930 C C . ARG A 1 122 ? -1.456 1.083 13.232 1.00 83.12 122 ARG A C 1
ATOM 932 O O . ARG A 1 122 ? -0.548 1.383 12.467 1.00 83.12 122 ARG A O 1
ATOM 939 N N . GLY A 1 123 ? -2.274 0.053 13.029 1.00 80.31 123 GLY A N 1
ATOM 940 C CA . GLY A 1 123 ? -2.261 -0.791 11.834 1.00 80.31 123 GLY A CA 1
ATOM 941 C C . GLY A 1 123 ? -2.533 0.009 10.561 1.00 80.31 123 GLY A C 1
ATOM 942 O O . GLY A 1 123 ? -1.712 -0.008 9.651 1.00 80.31 123 GLY A O 1
ATOM 943 N N . GLN A 1 124 ? -3.606 0.805 10.532 1.00 75.06 124 GLN A N 1
ATOM 944 C CA . GLN A 1 124 ? -3.919 1.683 9.401 1.00 75.06 124 GLN A CA 1
ATOM 945 C C . GLN A 1 124 ? -2.841 2.740 9.166 1.00 75.06 124 GLN A C 1
ATOM 947 O O . GLN A 1 124 ? -2.457 2.973 8.027 1.00 75.06 124 GLN A O 1
ATOM 952 N N . ARG A 1 125 ? -2.291 3.348 10.225 1.00 69.06 125 ARG A N 1
ATOM 953 C CA . ARG A 1 125 ? -1.156 4.270 10.089 1.00 69.06 125 ARG A CA 1
ATOM 954 C C . ARG A 1 125 ? 0.084 3.572 9.553 1.00 69.06 125 ARG A C 1
ATOM 956 O O . ARG A 1 125 ? 0.770 4.177 8.752 1.00 69.06 125 ARG A O 1
ATOM 963 N N . LYS A 1 126 ? 0.379 2.333 9.956 1.00 61.75 126 LYS A N 1
ATOM 964 C CA . LYS A 1 126 ? 1.494 1.547 9.404 1.00 61.75 126 LYS A CA 1
ATOM 965 C C . LYS A 1 126 ? 1.252 1.132 7.954 1.00 61.75 126 LYS A C 1
ATOM 967 O O . LYS A 1 126 ? 2.210 1.109 7.200 1.00 61.75 126 LYS A O 1
ATOM 972 N N . ALA A 1 127 ? 0.012 0.845 7.563 1.00 60.44 127 ALA A N 1
ATOM 973 C CA . ALA A 1 127 ? -0.349 0.569 6.175 1.00 60.44 127 ALA A CA 1
ATOM 974 C C . ALA A 1 127 ? -0.254 1.837 5.311 1.00 60.44 127 ALA A C 1
ATOM 976 O O . ALA A 1 127 ? 0.382 1.821 4.267 1.00 60.44 127 ALA A O 1
ATOM 977 N N . ALA A 1 128 ? -0.784 2.966 5.790 1.00 58.75 128 ALA A N 1
ATOM 978 C CA . ALA A 1 128 ? -0.657 4.267 5.132 1.00 58.75 128 ALA A CA 1
ATOM 979 C C . ALA A 1 128 ? 0.793 4.787 5.120 1.00 58.75 128 ALA A C 1
ATOM 981 O O . ALA A 1 128 ? 1.207 5.468 4.187 1.00 58.75 128 ALA A O 1
ATOM 982 N N . ALA A 1 129 ? 1.576 4.463 6.150 1.00 55.00 129 ALA A N 1
ATOM 983 C CA . ALA A 1 129 ? 2.997 4.787 6.253 1.00 55.00 129 ALA A CA 1
ATOM 984 C C . ALA A 1 129 ? 3.913 3.685 5.700 1.00 55.00 129 ALA A C 1
ATOM 986 O O . ALA A 1 129 ? 5.132 3.818 5.809 1.00 55.00 129 ALA A O 1
ATOM 987 N N . GLY A 1 130 ? 3.364 2.614 5.126 1.00 48.12 130 GLY A N 1
ATOM 988 C CA . GLY A 1 130 ? 4.106 1.590 4.406 1.00 48.12 130 GLY A CA 1
ATOM 989 C C . GLY A 1 130 ? 4.109 1.951 2.926 1.00 48.12 130 GLY A C 1
ATOM 990 O O . GLY A 1 130 ? 3.132 1.738 2.233 1.00 48.12 130 GLY A O 1
ATOM 991 N N . GLY A 1 131 ? 5.137 2.540 2.338 1.00 48.69 131 GLY A N 1
ATOM 992 C CA . GLY A 1 131 ? 6.377 3.074 2.860 1.00 48.69 131 GLY A CA 1
ATOM 993 C C . GLY A 1 131 ? 6.811 4.191 1.922 1.00 48.69 131 GLY A C 1
ATOM 994 O O . GLY A 1 131 ? 6.535 4.149 0.722 1.00 48.69 131 GLY A O 1
ATOM 995 N N . ARG A 1 132 ? 7.585 5.164 2.415 1.00 49.31 132 ARG A N 1
ATOM 996 C CA . ARG A 1 132 ? 8.604 5.727 1.522 1.00 49.31 132 ARG A CA 1
ATOM 997 C C . ARG A 1 132 ? 9.429 4.523 1.087 1.00 49.31 132 ARG A C 1
ATOM 999 O O . ARG A 1 132 ? 10.172 4.005 1.921 1.00 49.31 132 ARG A O 1
ATOM 1006 N N . LYS A 1 133 ? 9.254 4.038 -0.153 1.00 51.94 133 LYS A N 1
ATOM 1007 C CA . LYS A 1 133 ? 10.153 3.032 -0.726 1.00 51.94 133 LYS A CA 1
ATOM 1008 C C . LYS A 1 133 ? 11.559 3.528 -0.405 1.00 51.94 133 LYS A C 1
ATOM 1010 O O . LYS A 1 133 ? 11.901 4.666 -0.751 1.00 51.94 133 LYS A O 1
ATOM 1015 N N . ARG A 1 134 ? 12.319 2.751 0.379 1.00 55.34 134 ARG A N 1
ATOM 1016 C CA . ARG A 1 134 ? 13.751 3.017 0.532 1.00 55.34 134 ARG A CA 1
ATOM 1017 C C . ARG A 1 134 ? 14.270 3.149 -0.893 1.00 55.34 134 ARG A C 1
ATOM 1019 O O . ARG A 1 134 ? 13.864 2.359 -1.744 1.00 55.34 134 ARG A O 1
ATOM 1026 N N . ALA A 1 135 ? 15.044 4.201 -1.162 1.00 59.84 135 ALA A N 1
ATOM 1027 C CA . ALA A 1 135 ? 15.647 4.342 -2.478 1.00 59.84 135 ALA A CA 1
ATOM 1028 C C . ALA A 1 135 ? 16.309 2.995 -2.814 1.00 59.84 135 ALA A C 1
ATOM 1030 O O . ALA A 1 135 ? 16.953 2.441 -1.911 1.00 59.84 135 ALA A O 1
ATOM 1031 N N . PRO A 1 136 ? 16.064 2.436 -4.011 1.00 62.84 136 PRO A N 1
ATOM 1032 C CA . PRO A 1 136 ? 16.640 1.154 -4.388 1.00 62.84 136 PRO A CA 1
ATOM 1033 C C . PRO A 1 136 ? 18.147 1.224 -4.143 1.00 62.84 136 PRO A C 1
ATOM 1035 O O . PRO A 1 136 ? 18.791 2.204 -4.521 1.00 62.84 136 PRO A O 1
ATOM 1038 N N . ARG A 1 137 ? 18.679 0.250 -3.405 1.00 70.19 137 ARG A N 1
ATOM 1039 C CA . ARG A 1 137 ? 20.114 0.181 -3.088 1.00 70.19 137 ARG A CA 1
ATOM 1040 C C . ARG A 1 137 ? 20.808 -0.763 -4.052 1.00 70.19 137 ARG A C 1
ATOM 1042 O O . ARG A 1 137 ? 21.911 -0.493 -4.512 1.00 70.19 137 ARG A O 1
ATOM 1049 N N . THR A 1 138 ? 20.101 -1.822 -4.421 1.00 85.88 138 THR A N 1
ATOM 1050 C CA . THR A 1 138 ? 20.608 -2.870 -5.292 1.00 85.88 138 THR A CA 1
ATOM 1051 C C . THR A 1 138 ? 19.875 -2.889 -6.623 1.00 85.88 138 THR A C 1
ATOM 1053 O O . THR A 1 138 ? 18.767 -2.373 -6.780 1.00 85.88 138 THR A O 1
ATOM 1056 N N . THR A 1 139 ? 20.505 -3.527 -7.597 1.00 86.69 139 THR A N 1
ATOM 1057 C CA . THR A 1 139 ? 19.935 -3.793 -8.916 1.00 86.69 139 THR A CA 1
ATOM 1058 C C . THR A 1 139 ? 18.664 -4.631 -8.783 1.00 86.69 139 THR A C 1
ATOM 1060 O O . THR A 1 139 ? 17.676 -4.339 -9.448 1.00 86.69 139 THR A O 1
ATOM 1063 N N . GLY A 1 140 ? 18.644 -5.613 -7.873 1.00 85.88 140 GLY A N 1
ATOM 1064 C CA . GLY A 1 140 ? 17.472 -6.439 -7.575 1.00 85.88 140 GLY A CA 1
ATOM 1065 C C . GLY A 1 140 ? 16.237 -5.621 -7.193 1.00 85.88 140 GLY A C 1
ATOM 1066 O O . GLY A 1 140 ? 15.172 -5.859 -7.756 1.00 85.88 140 GLY A O 1
ATOM 1067 N N . ASP A 1 141 ? 16.402 -4.599 -6.344 1.00 85.50 141 ASP A N 1
ATOM 1068 C CA . ASP A 1 141 ? 15.304 -3.711 -5.924 1.00 85.50 141 ASP A CA 1
ATOM 1069 C C . ASP A 1 141 ? 14.637 -2.996 -7.113 1.00 85.50 141 ASP A C 1
ATOM 1071 O O . ASP A 1 141 ? 13.439 -2.709 -7.086 1.00 85.50 141 ASP A O 1
ATOM 1075 N N . VAL A 1 142 ? 15.421 -2.671 -8.148 1.00 85.19 142 VAL A N 1
ATOM 1076 C CA . VAL A 1 142 ? 14.919 -2.040 -9.376 1.00 85.19 142 VAL A CA 1
ATOM 1077 C C . VAL A 1 142 ? 14.279 -3.082 -10.284 1.00 85.19 142 VAL A C 1
ATOM 1079 O O . VAL A 1 142 ? 13.170 -2.859 -10.765 1.00 85.19 142 VAL A O 1
ATOM 1082 N N . LEU A 1 143 ? 14.953 -4.217 -10.496 1.00 88.06 143 LEU A N 1
ATOM 1083 C CA . LEU A 1 143 ? 14.500 -5.288 -11.386 1.00 88.06 143 LEU A CA 1
ATOM 1084 C C . LEU A 1 143 ? 13.124 -5.834 -10.977 1.00 88.06 143 LEU A C 1
ATOM 1086 O O . LEU A 1 143 ? 12.289 -6.064 -11.845 1.00 88.06 143 LEU A O 1
ATOM 1090 N N . ASP A 1 144 ? 12.841 -5.956 -9.680 1.00 86.88 144 ASP A N 1
ATOM 1091 C CA . ASP A 1 144 ? 11.569 -6.499 -9.174 1.00 86.88 144 ASP A CA 1
ATOM 1092 C C . ASP A 1 144 ? 10.331 -5.676 -9.562 1.00 86.88 144 ASP A C 1
ATOM 1094 O O . ASP A 1 144 ? 9.206 -6.169 -9.486 1.00 86.88 144 ASP A O 1
ATOM 1098 N N . GLY A 1 145 ? 10.523 -4.426 -9.994 1.00 83.06 145 GLY A N 1
ATOM 1099 C CA . GLY A 1 145 ? 9.457 -3.558 -10.491 1.00 83.06 145 GLY A CA 1
ATOM 1100 C C . GLY A 1 145 ? 9.360 -3.454 -12.015 1.00 83.06 145 GLY A C 1
ATOM 1101 O O . GLY A 1 145 ? 8.526 -2.687 -12.496 1.00 83.06 145 GLY A O 1
ATOM 1102 N N . LEU A 1 146 ? 10.212 -4.147 -12.778 1.00 86.44 146 LEU A N 1
ATOM 1103 C CA . LEU A 1 146 ? 10.276 -4.002 -14.235 1.00 86.44 146 LEU A CA 1
ATOM 1104 C C . LEU A 1 146 ? 9.344 -4.966 -14.970 1.00 86.44 146 LEU A C 1
ATOM 1106 O O . LEU A 1 146 ? 9.027 -6.059 -14.507 1.00 86.44 146 LEU A O 1
ATOM 1110 N N . ALA A 1 147 ? 8.939 -4.560 -16.175 1.00 88.38 147 ALA A N 1
ATOM 1111 C CA . ALA A 1 147 ? 8.183 -5.418 -17.077 1.00 88.38 147 ALA A CA 1
ATOM 1112 C C . ALA A 1 147 ? 9.014 -6.654 -17.504 1.00 88.38 147 ALA A C 1
ATOM 1114 O O . ALA A 1 147 ? 10.238 -6.546 -17.643 1.00 88.38 147 ALA A O 1
ATOM 1115 N N . PRO A 1 148 ? 8.375 -7.804 -17.810 1.00 87.56 148 PRO A N 1
ATOM 1116 C CA . PRO A 1 148 ? 9.072 -9.051 -18.148 1.00 87.56 148 PRO A CA 1
ATOM 1117 C C . PRO A 1 148 ? 10.081 -8.931 -19.299 1.00 87.56 148 PRO A C 1
ATOM 1119 O O . PRO A 1 148 ? 11.170 -9.494 -19.233 1.00 87.56 148 PRO A O 1
ATOM 1122 N N . ALA A 1 149 ? 9.759 -8.147 -20.333 1.00 84.69 149 ALA A N 1
ATOM 1123 C CA . ALA A 1 149 ? 10.656 -7.927 -21.469 1.00 84.69 149 ALA A CA 1
ATOM 1124 C C . ALA A 1 149 ? 11.952 -7.197 -21.065 1.00 84.69 149 ALA A C 1
ATOM 1126 O O . ALA A 1 149 ? 13.036 -7.515 -21.549 1.00 84.69 149 ALA A O 1
ATOM 1127 N N . THR A 1 150 ? 11.859 -6.237 -20.143 1.00 87.94 150 THR A N 1
ATOM 1128 C CA . THR A 1 150 ? 13.013 -5.488 -19.629 1.00 87.94 150 THR A CA 1
ATOM 1129 C C . THR A 1 150 ? 13.848 -6.334 -18.665 1.00 87.94 150 THR A C 1
ATOM 1131 O O . THR A 1 150 ? 15.072 -6.218 -18.652 1.00 87.94 150 THR A O 1
ATOM 1134 N N . LEU A 1 151 ? 13.205 -7.224 -17.903 1.00 88.38 151 LEU A N 1
ATOM 1135 C CA . LEU A 1 151 ? 13.885 -8.221 -17.072 1.00 88.38 151 LEU A CA 1
ATOM 1136 C C . LEU A 1 151 ? 14.699 -9.210 -17.911 1.00 88.38 151 LEU A C 1
ATOM 1138 O O . LEU A 1 151 ? 15.866 -9.443 -17.605 1.00 88.38 151 LEU A O 1
ATOM 1142 N N . ALA A 1 152 ? 14.117 -9.738 -18.991 1.00 90.19 152 ALA A N 1
ATOM 1143 C CA . ALA A 1 152 ? 14.809 -10.646 -19.903 1.00 90.19 152 ALA A CA 1
ATOM 1144 C C . ALA A 1 152 ? 16.063 -9.994 -20.506 1.00 90.19 152 ALA A C 1
ATOM 1146 O O . ALA A 1 152 ? 17.138 -10.589 -20.483 1.00 90.19 152 ALA A O 1
ATOM 1147 N N . LEU A 1 153 ? 15.948 -8.736 -20.949 1.00 91.31 153 LEU A N 1
ATOM 1148 C CA . LEU A 1 153 ? 17.085 -7.946 -21.424 1.00 91.31 153 LEU A CA 1
ATOM 1149 C C . LEU A 1 153 ? 18.165 -7.778 -20.346 1.00 91.31 153 LEU A C 1
ATOM 1151 O O . LEU A 1 153 ? 19.350 -7.922 -20.633 1.00 91.31 153 LEU A O 1
ATOM 1155 N N . ALA A 1 154 ? 17.779 -7.468 -19.107 1.00 90.94 154 ALA A N 1
ATOM 1156 C CA . ALA A 1 154 ? 18.727 -7.312 -18.008 1.00 90.94 154 ALA A CA 1
ATOM 1157 C C . ALA A 1 154 ? 19.508 -8.607 -17.736 1.00 90.94 154 ALA A C 1
ATOM 1159 O O . ALA A 1 154 ? 20.728 -8.560 -17.561 1.00 90.94 154 ALA A O 1
ATOM 1160 N N . SER A 1 155 ? 18.826 -9.755 -17.755 1.00 90.44 155 SER A N 1
ATOM 1161 C CA . SER A 1 155 ? 19.458 -11.071 -17.633 1.00 90.44 155 SER A CA 1
ATOM 1162 C C . SER A 1 155 ? 20.380 -11.382 -18.811 1.00 90.44 155 SER A C 1
ATOM 1164 O O . SER A 1 155 ? 21.500 -11.837 -18.593 1.00 90.44 155 SER A O 1
ATOM 1166 N N . GLU A 1 156 ? 19.956 -11.087 -20.041 1.00 93.50 156 GLU A N 1
ATOM 1167 C CA . GLU A 1 156 ? 20.757 -11.293 -21.255 1.00 93.50 156 GLU A CA 1
ATOM 1168 C C . GLU A 1 156 ? 22.054 -10.467 -21.237 1.00 93.50 156 GLU A C 1
ATOM 1170 O O . GLU A 1 156 ? 23.120 -10.952 -21.610 1.00 93.50 156 GLU A O 1
ATOM 1175 N N . LEU A 1 157 ? 21.985 -9.229 -20.740 1.00 92.56 157 LEU A N 1
ATOM 1176 C CA . LEU A 1 157 ? 23.143 -8.347 -20.573 1.00 92.56 157 LEU A CA 1
ATOM 1177 C C . LEU A 1 157 ? 23.994 -8.698 -19.342 1.00 92.56 157 LEU A C 1
ATOM 1179 O O . LEU A 1 157 ? 25.003 -8.038 -19.098 1.00 92.56 157 LEU A O 1
ATOM 1183 N N . GLY A 1 158 ? 23.616 -9.709 -18.556 1.00 92.50 158 GLY A N 1
ATOM 1184 C CA . GLY A 1 158 ? 24.391 -10.193 -17.415 1.00 92.50 158 GLY A CA 1
ATOM 1185 C C . GLY A 1 158 ? 24.344 -9.293 -16.177 1.00 92.50 158 GLY A C 1
ATOM 1186 O O . GLY A 1 158 ? 25.292 -9.298 -15.388 1.00 92.50 158 GLY A O 1
ATOM 1187 N N . LEU A 1 159 ? 23.275 -8.510 -15.989 1.00 91.94 159 LEU A N 1
ATOM 1188 C CA . LEU A 1 159 ? 23.077 -7.764 -14.745 1.00 91.94 159 LEU A CA 1
ATOM 1189 C C . LEU A 1 159 ? 22.848 -8.720 -13.577 1.00 91.94 159 LEU A C 1
ATOM 1191 O O . LEU A 1 159 ? 21.967 -9.580 -13.619 1.00 91.94 159 LEU A O 1
ATOM 1195 N N . ARG A 1 160 ? 23.606 -8.517 -12.498 1.00 91.25 160 ARG A N 1
ATOM 1196 C CA . ARG A 1 160 ? 23.438 -9.287 -11.268 1.00 91.25 160 ARG A CA 1
ATOM 1197 C C . ARG A 1 160 ? 22.568 -8.547 -10.267 1.00 91.25 160 ARG A C 1
ATOM 1199 O O . ARG A 1 160 ? 22.672 -7.332 -10.116 1.00 91.25 160 ARG A O 1
ATOM 1206 N N . ARG A 1 161 ? 21.709 -9.287 -9.571 1.00 89.62 161 ARG A N 1
ATOM 1207 C CA . ARG A 1 161 ? 20.705 -8.720 -8.659 1.00 89.62 161 ARG A CA 1
ATOM 1208 C C . ARG A 1 161 ? 21.347 -8.116 -7.411 1.00 89.62 161 ARG A C 1
ATOM 1210 O O . ARG A 1 161 ? 20.872 -7.103 -6.911 1.00 89.62 161 ARG A O 1
ATOM 1217 N N . GLU A 1 162 ? 22.445 -8.703 -6.952 1.00 89.88 162 GLU A N 1
ATOM 1218 C CA . GLU A 1 162 ? 23.207 -8.290 -5.775 1.00 89.88 162 GLU A CA 1
ATOM 1219 C C . GLU A 1 162 ? 24.089 -7.055 -6.002 1.00 89.88 162 GLU A C 1
ATOM 1221 O O . GLU A 1 162 ? 24.654 -6.521 -5.051 1.00 89.88 162 GLU A O 1
ATOM 1226 N N . TRP A 1 163 ? 24.239 -6.591 -7.246 1.00 91.31 163 TRP A N 1
ATOM 1227 C CA . TRP A 1 163 ? 25.055 -5.416 -7.525 1.00 91.31 163 TRP A CA 1
ATOM 1228 C C . TRP A 1 163 ? 24.414 -4.148 -6.977 1.00 91.31 163 TRP A C 1
ATOM 1230 O O . TRP A 1 163 ? 23.237 -3.877 -7.222 1.00 91.31 163 TRP A O 1
ATOM 1240 N N . GLU A 1 164 ? 25.229 -3.321 -6.329 1.00 89.50 164 GLU A N 1
ATOM 1241 C CA . GLU A 1 164 ? 24.914 -1.915 -6.085 1.00 89.50 164 GLU A CA 1
ATOM 1242 C C . GLU A 1 164 ? 24.618 -1.194 -7.413 1.00 89.50 164 GLU A C 1
ATOM 1244 O O . GLU A 1 164 ? 25.113 -1.580 -8.481 1.00 89.50 164 GLU A O 1
ATOM 1249 N N . LEU A 1 165 ? 23.825 -0.119 -7.355 1.00 88.31 165 LEU A N 1
ATOM 1250 C CA . LEU A 1 165 ? 23.360 0.563 -8.569 1.00 88.31 165 LEU A CA 1
ATOM 1251 C C . LEU A 1 165 ? 24.502 1.103 -9.439 1.00 88.31 165 LEU A C 1
ATOM 1253 O O . LEU A 1 165 ? 24.421 1.018 -10.662 1.00 88.31 165 LEU A O 1
ATOM 1257 N N . GLU A 1 166 ? 25.583 1.631 -8.858 1.00 87.69 166 GLU A N 1
ATOM 1258 C C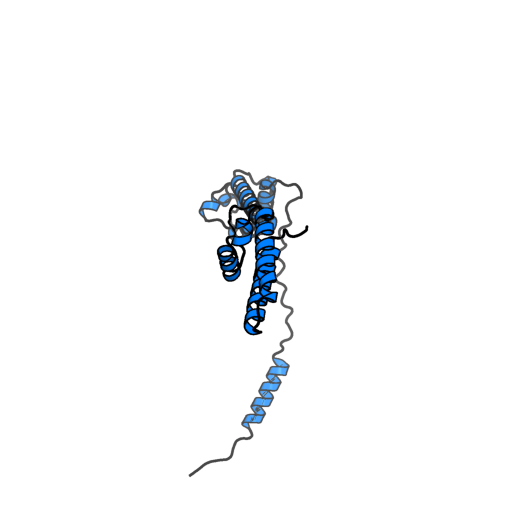A . GLU A 1 166 ? 26.658 2.208 -9.675 1.00 87.69 166 GLU A CA 1
ATOM 1259 C C . GLU A 1 166 ? 27.457 1.194 -10.503 1.00 87.69 166 GLU A C 1
ATOM 1261 O O . GLU A 1 166 ? 27.639 1.419 -11.705 1.00 87.69 166 GLU A O 1
ATOM 1266 N N . PRO A 1 167 ? 27.918 0.064 -9.938 1.00 91.25 167 PRO A N 1
ATOM 1267 C CA . PRO A 1 167 ? 28.482 -1.024 -10.732 1.00 91.25 167 PRO A CA 1
ATOM 1268 C C . PRO A 1 167 ? 27.573 -1.463 -11.888 1.00 91.25 167 PRO A C 1
ATOM 1270 O O . PRO A 1 167 ? 28.042 -1.580 -13.023 1.00 91.25 167 PRO A O 1
ATOM 1273 N N . ALA A 1 168 ? 26.270 -1.615 -11.635 1.00 90.81 168 ALA A N 1
ATOM 1274 C CA . ALA A 1 168 ? 25.292 -1.980 -12.657 1.00 90.81 168 ALA A CA 1
ATOM 1275 C C . ALA A 1 168 ? 25.151 -0.915 -13.757 1.00 90.81 168 ALA A C 1
ATOM 1277 O O . ALA A 1 168 ? 25.154 -1.240 -14.948 1.00 90.81 168 ALA A O 1
ATOM 1278 N N . ARG A 1 169 ? 25.116 0.371 -13.390 1.00 91.12 169 ARG A N 1
ATOM 1279 C CA . ARG A 1 169 ? 25.079 1.488 -14.350 1.00 91.12 169 ARG A CA 1
ATOM 1280 C C . ARG A 1 169 ? 26.332 1.540 -15.219 1.00 91.12 169 ARG A C 1
ATOM 1282 O O . ARG A 1 169 ? 26.224 1.736 -16.431 1.00 91.12 169 ARG A O 1
ATOM 1289 N N . ARG A 1 170 ? 27.517 1.337 -14.632 1.00 92.56 170 ARG A N 1
ATOM 1290 C CA . ARG A 1 170 ? 28.789 1.280 -15.376 1.00 92.56 170 ARG A CA 1
ATOM 1291 C C . ARG A 1 170 ? 28.823 0.103 -16.343 1.00 92.56 170 ARG A C 1
ATOM 1293 O O . ARG A 1 170 ? 29.310 0.260 -17.460 1.00 92.56 170 ARG A O 1
ATOM 1300 N N . HIS A 1 171 ? 28.300 -1.051 -15.933 1.00 94.00 171 HIS A N 1
ATOM 1301 C CA . HIS A 1 171 ? 28.181 -2.223 -16.798 1.00 94.00 171 HIS A CA 1
ATOM 1302 C C . HIS A 1 171 ? 27.289 -1.935 -18.009 1.00 94.00 171 HIS A C 1
ATOM 1304 O O . HIS A 1 171 ? 27.735 -2.075 -19.147 1.00 94.00 171 HIS A O 1
ATOM 1310 N N . LEU A 1 172 ? 26.084 -1.403 -17.788 1.00 93.12 172 LEU A N 1
ATOM 1311 C CA . LEU A 1 172 ? 25.188 -1.046 -18.891 1.00 93.12 172 LEU A CA 1
ATOM 1312 C C . LEU A 1 172 ? 25.733 0.066 -19.789 1.00 93.12 172 LEU A C 1
ATOM 1314 O O . LEU A 1 172 ? 25.452 0.069 -20.983 1.00 93.12 172 LEU A O 1
ATOM 1318 N N . ALA A 1 173 ? 26.509 1.011 -19.254 1.00 92.12 173 ALA A N 1
ATOM 1319 C CA . ALA A 1 173 ? 27.168 2.022 -20.076 1.00 92.12 173 ALA A CA 1
ATOM 1320 C C . ALA A 1 173 ? 28.185 1.390 -21.042 1.00 92.12 173 ALA A C 1
ATOM 1322 O O . ALA A 1 173 ? 28.248 1.783 -22.206 1.00 92.12 173 ALA A O 1
ATOM 1323 N N . LYS A 1 174 ? 28.939 0.377 -20.592 1.00 94.75 174 LYS A N 1
ATOM 1324 C CA . LYS A 1 174 ? 29.856 -0.381 -21.457 1.00 94.75 174 LYS A CA 1
ATOM 1325 C C . LYS A 1 174 ? 29.098 -1.173 -22.520 1.00 94.75 174 LYS A C 1
ATOM 1327 O O . LYS A 1 174 ? 29.476 -1.112 -23.685 1.00 94.75 174 LYS A O 1
ATOM 1332 N N . GLU A 1 175 ? 28.025 -1.864 -22.140 1.00 93.75 175 GLU A N 1
ATOM 1333 C CA . GLU A 1 175 ? 27.180 -2.602 -23.090 1.00 93.75 175 GLU A CA 1
ATOM 1334 C C . GLU A 1 175 ? 26.545 -1.675 -24.129 1.00 93.75 175 GLU A C 1
ATOM 1336 O O . GLU A 1 175 ? 26.578 -1.969 -25.322 1.00 93.75 175 GLU A O 1
ATOM 1341 N N . TYR A 1 176 ? 26.060 -0.507 -23.706 1.00 91.62 176 TYR A N 1
ATOM 1342 C CA . TYR A 1 176 ? 25.538 0.505 -24.618 1.00 91.62 176 TYR A CA 1
ATOM 1343 C C . TYR A 1 176 ? 26.593 0.940 -25.643 1.00 91.62 176 TYR A C 1
ATOM 1345 O O . TYR A 1 176 ? 26.314 0.960 -26.835 1.00 91.62 176 TYR A O 1
ATOM 1353 N N . LEU A 1 177 ? 27.822 1.240 -25.208 1.00 91.75 177 LEU A N 1
ATOM 1354 C CA . LEU A 1 177 ? 28.904 1.632 -26.119 1.00 91.75 177 LEU A CA 1
ATOM 1355 C C . LEU A 1 177 ? 29.308 0.502 -27.075 1.00 91.75 177 LEU A C 1
ATOM 1357 O O . LEU A 1 177 ? 29.566 0.767 -28.248 1.00 91.75 177 LEU A O 1
ATOM 1361 N N . ARG A 1 178 ? 29.320 -0.753 -26.606 1.00 91.50 178 ARG A N 1
ATOM 1362 C CA . ARG A 1 178 ? 29.579 -1.934 -27.448 1.00 91.50 178 ARG A CA 1
ATOM 1363 C C . ARG A 1 178 ? 28.539 -2.069 -28.555 1.00 91.50 178 ARG A C 1
ATOM 1365 O O . ARG A 1 178 ? 28.904 -2.291 -29.706 1.00 91.50 178 ARG A O 1
ATOM 1372 N N . TRP A 1 179 ? 27.260 -1.909 -28.223 1.00 90.25 179 TRP A N 1
ATOM 1373 C CA . TRP A 1 179 ? 26.182 -1.922 -29.212 1.00 90.25 179 TRP A CA 1
ATOM 1374 C C . TRP A 1 179 ? 26.212 -0.694 -30.121 1.00 90.25 179 TRP A C 1
ATOM 1376 O O . TRP A 1 179 ? 25.973 -0.827 -31.316 1.00 90.25 179 TRP A O 1
ATOM 1386 N N . ASN A 1 180 ? 26.593 0.473 -29.602 1.00 91.12 180 ASN A N 1
ATOM 1387 C CA . ASN A 1 180 ? 26.679 1.693 -30.396 1.00 91.12 180 ASN A CA 1
ATOM 1388 C C . ASN A 1 180 ? 27.784 1.587 -31.450 1.00 91.12 180 ASN A C 1
ATOM 1390 O O . ASN A 1 180 ? 27.572 1.936 -32.601 1.00 91.12 180 ASN A O 1
ATOM 1394 N N . ALA A 1 181 ? 28.934 1.003 -31.107 1.00 90.25 181 ALA A N 1
ATOM 1395 C CA . ALA A 1 181 ? 30.000 0.752 -32.075 1.00 90.25 181 ALA A CA 1
ATOM 1396 C C . ALA A 1 181 ? 29.548 -0.160 -33.235 1.00 90.25 181 ALA A C 1
ATOM 1398 O O . ALA A 1 181 ? 30.002 0.006 -34.365 1.00 90.25 181 ALA A O 1
ATOM 1399 N N . ARG A 1 182 ? 28.614 -1.090 -32.983 1.00 87.12 182 ARG A N 1
ATOM 1400 C CA . ARG A 1 182 ? 28.077 -1.994 -34.013 1.00 87.12 182 ARG A CA 1
ATOM 1401 C C . ARG A 1 182 ? 27.221 -1.283 -35.056 1.00 87.12 182 ARG A C 1
ATOM 1403 O O . ARG A 1 182 ? 27.112 -1.800 -36.162 1.00 87.12 182 ARG A O 1
ATOM 1410 N N . ILE A 1 183 ? 26.675 -0.099 -34.763 1.00 83.00 183 ILE A N 1
ATOM 1411 C CA . ILE A 1 183 ? 25.881 0.654 -35.746 1.00 83.00 183 ILE A CA 1
ATOM 1412 C C . ILE A 1 183 ? 26.725 1.063 -36.958 1.00 83.00 183 ILE A C 1
ATOM 1414 O O . ILE A 1 183 ? 26.238 1.072 -38.084 1.00 83.00 183 ILE A O 1
ATOM 1418 N N . HIS A 1 184 ? 28.015 1.328 -36.733 1.00 79.19 184 HIS A N 1
ATOM 1419 C CA . HIS A 1 184 ? 28.970 1.685 -37.779 1.00 79.19 184 HIS A CA 1
ATOM 1420 C C . HIS A 1 184 ? 29.433 0.475 -38.598 1.00 79.19 184 HIS A C 1
ATOM 1422 O O . HIS A 1 184 ? 29.937 0.648 -39.703 1.00 79.19 184 HIS A O 1
ATOM 1428 N N . LEU A 1 185 ? 29.252 -0.740 -38.070 1.00 84.12 185 LEU A N 1
ATOM 1429 C CA . LEU A 1 185 ? 29.569 -1.995 -38.754 1.00 84.12 185 LEU A CA 1
ATOM 1430 C C . LEU A 1 185 ? 28.375 -2.548 -39.545 1.00 84.12 185 LEU A C 1
ATOM 1432 O O . LEU A 1 185 ? 28.563 -3.370 -40.437 1.00 84.12 185 LEU A O 1
ATOM 1436 N N . ALA A 1 186 ? 27.156 -2.103 -39.236 1.00 85.50 186 ALA A N 1
ATOM 1437 C CA . ALA A 1 186 ? 25.950 -2.526 -39.931 1.00 85.50 186 ALA A CA 1
ATOM 1438 C C . ALA A 1 186 ? 25.901 -1.917 -41.343 1.00 85.50 186 ALA A C 1
ATOM 1440 O O . ALA A 1 186 ? 25.856 -0.693 -41.531 1.00 85.50 186 ALA A O 1
ATOM 1441 N N . THR A 1 187 ? 25.908 -2.789 -42.349 1.00 84.12 187 THR A N 1
ATOM 1442 C CA . THR A 1 187 ? 25.911 -2.396 -43.770 1.00 84.12 187 THR A CA 1
ATOM 1443 C C . THR A 1 187 ? 24.505 -2.371 -44.358 1.00 84.12 187 THR A C 1
ATOM 1445 O O . THR A 1 187 ? 24.243 -1.589 -45.269 1.00 84.12 187 THR A O 1
ATOM 1448 N N . ARG A 1 188 ? 23.590 -3.172 -43.799 1.00 89.75 188 ARG A N 1
ATOM 1449 C CA . ARG A 1 188 ? 22.182 -3.247 -44.201 1.00 89.75 188 ARG A CA 1
ATOM 1450 C C . ARG A 1 188 ? 21.304 -2.382 -43.302 1.00 89.75 188 ARG A C 1
ATOM 1452 O O . ARG A 1 188 ? 21.560 -2.240 -42.107 1.00 89.75 188 ARG A O 1
ATOM 1459 N N . GLU A 1 189 ? 20.240 -1.829 -43.873 1.00 87.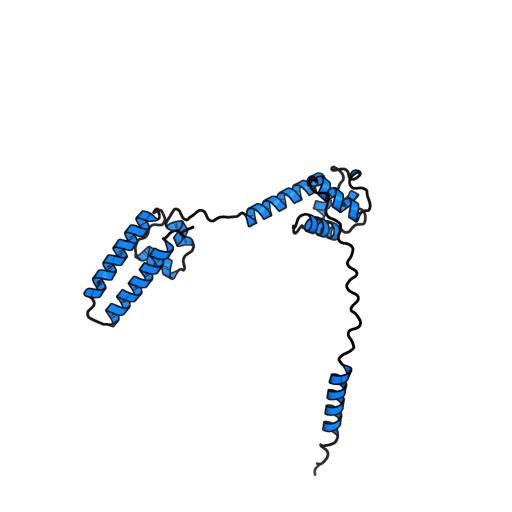81 189 GLU A N 1
ATOM 1460 C CA . GLU A 1 189 ? 19.306 -0.958 -43.152 1.00 87.81 189 GLU A CA 1
ATOM 1461 C C . GLU A 1 189 ? 18.557 -1.700 -42.035 1.00 87.81 189 GLU A C 1
ATOM 1463 O O . GLU A 1 189 ? 18.450 -1.193 -40.920 1.00 87.81 189 GLU A O 1
ATOM 1468 N N . GLU A 1 190 ? 18.146 -2.944 -42.283 1.00 88.00 190 GLU A N 1
ATOM 1469 C CA . GLU A 1 190 ? 17.486 -3.798 -41.285 1.00 88.00 190 GLU A CA 1
ATOM 1470 C C . GLU A 1 190 ? 18.385 -4.081 -40.070 1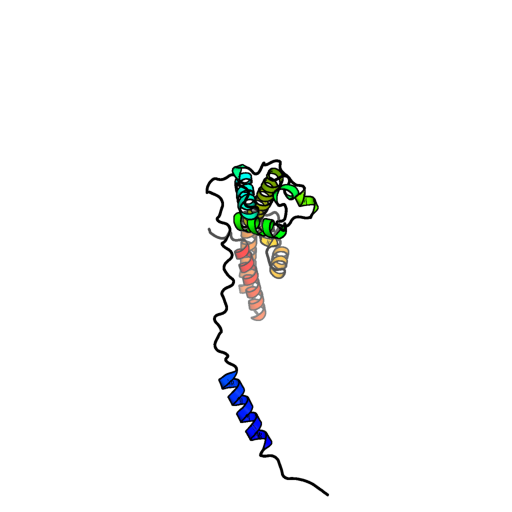.00 88.00 190 GLU A C 1
ATOM 1472 O O . GLU A 1 190 ? 17.935 -4.043 -38.924 1.00 88.00 190 GLU A O 1
ATOM 1477 N N . GLU A 1 191 ? 19.684 -4.300 -40.299 1.00 87.38 191 GLU A N 1
ATOM 1478 C CA . GLU A 1 191 ? 20.668 -4.506 -39.230 1.00 87.38 191 GLU A CA 1
ATOM 1479 C C . GLU A 1 191 ? 20.859 -3.232 -38.400 1.00 87.38 191 GLU A C 1
ATOM 1481 O O . GLU A 1 191 ? 20.921 -3.293 -37.170 1.00 87.38 191 GLU A O 1
ATOM 1486 N N . ARG A 1 192 ? 20.900 -2.064 -39.055 1.00 87.94 192 ARG A N 1
ATOM 1487 C CA . ARG A 1 192 ? 20.957 -0.766 -38.367 1.00 87.94 192 ARG A CA 1
ATOM 1488 C C . ARG A 1 192 ? 19.717 -0.540 -37.513 1.00 87.94 192 ARG A C 1
ATOM 1490 O O . ARG A 1 192 ? 19.855 -0.140 -36.359 1.00 87.94 192 ARG A O 1
ATOM 1497 N N . ALA A 1 193 ? 18.532 -0.843 -38.042 1.00 90.31 193 ALA A N 1
ATOM 1498 C CA . ALA A 1 193 ? 17.277 -0.734 -37.307 1.00 90.31 193 ALA A CA 1
ATOM 1499 C C . ALA A 1 193 ? 17.254 -1.660 -36.078 1.00 90.31 193 ALA A C 1
ATOM 1501 O O . ALA A 1 193 ? 16.868 -1.231 -34.990 1.00 90.31 193 ALA A O 1
ATOM 1502 N N . ALA A 1 194 ? 17.740 -2.898 -36.209 1.00 89.25 194 ALA A N 1
ATOM 1503 C CA . ALA A 1 194 ? 17.839 -3.836 -35.092 1.00 89.25 194 ALA A CA 1
ATOM 1504 C C . ALA A 1 194 ? 18.822 -3.358 -34.007 1.00 89.25 194 ALA A C 1
ATOM 1506 O O . ALA A 1 194 ? 18.507 -3.413 -32.814 1.00 89.25 194 ALA A O 1
ATOM 1507 N N . VAL A 1 195 ? 19.993 -2.842 -34.401 1.00 89.19 195 VAL A N 1
ATOM 1508 C CA . VAL A 1 195 ? 20.972 -2.257 -33.468 1.00 89.19 195 VAL A CA 1
ATOM 1509 C C . VAL A 1 195 ? 20.387 -1.031 -32.763 1.00 89.19 195 VAL A C 1
ATOM 1511 O O . VAL A 1 195 ? 20.527 -0.906 -31.547 1.00 89.19 195 VAL A O 1
ATOM 1514 N N . GLN A 1 196 ? 19.682 -0.165 -33.490 1.00 91.06 196 GLN A N 1
ATOM 1515 C CA . GLN A 1 196 ? 19.041 1.023 -32.931 1.00 91.06 196 GLN A CA 1
ATOM 1516 C C . GLN A 1 196 ? 17.956 0.655 -31.908 1.00 91.06 196 GLN A C 1
ATOM 1518 O O . GLN A 1 196 ? 17.983 1.143 -30.777 1.00 91.06 196 GLN A O 1
ATOM 1523 N N . ALA A 1 197 ? 17.064 -0.279 -32.250 1.00 92.06 197 ALA A N 1
ATOM 1524 C CA . ALA A 1 197 ? 16.040 -0.775 -31.331 1.00 92.06 197 ALA A CA 1
ATOM 1525 C C . ALA A 1 197 ? 16.663 -1.374 -30.058 1.00 92.06 197 ALA A C 1
ATOM 1527 O O . ALA A 1 197 ? 16.159 -1.187 -28.945 1.00 92.06 197 ALA A O 1
ATOM 1528 N N . ARG A 1 198 ? 17.803 -2.060 -30.199 1.00 91.75 198 ARG A N 1
ATOM 1529 C CA . ARG A 1 198 ? 18.545 -2.614 -29.067 1.00 91.75 198 ARG A CA 1
ATOM 1530 C C . ARG A 1 198 ? 19.157 -1.526 -28.181 1.00 91.75 198 ARG A C 1
ATOM 1532 O O . ARG A 1 198 ? 19.092 -1.637 -26.956 1.00 91.75 198 ARG A O 1
ATOM 1539 N N . LEU A 1 199 ? 19.704 -0.460 -28.763 1.00 92.94 199 LEU A N 1
ATOM 1540 C CA . LEU A 1 199 ? 20.220 0.691 -28.015 1.00 92.94 199 LEU A CA 1
ATOM 1541 C C . LEU A 1 199 ? 19.123 1.394 -27.213 1.00 92.94 199 LEU A C 1
ATOM 1543 O O . LEU A 1 199 ? 19.346 1.731 -26.051 1.00 92.94 199 LEU A O 1
ATOM 1547 N N . GLU A 1 200 ? 17.926 1.546 -27.778 1.00 93.44 200 GLU A N 1
ATOM 1548 C CA . GLU A 1 200 ? 16.770 2.119 -27.078 1.00 93.44 200 GLU A CA 1
ATOM 1549 C C . GLU A 1 200 ? 16.311 1.255 -25.899 1.00 93.44 200 GLU A C 1
ATOM 1551 O O . GLU A 1 200 ? 15.947 1.763 -24.836 1.00 93.44 200 GLU A O 1
ATOM 1556 N N . GLN A 1 201 ? 16.334 -0.069 -26.059 1.00 92.06 201 GLN A N 1
ATOM 1557 C CA . GLN A 1 201 ? 16.039 -1.008 -24.978 1.00 92.06 201 GLN A CA 1
ATOM 1558 C C . GLN A 1 201 ? 17.058 -0.888 -23.830 1.00 92.06 201 GLN A C 1
ATOM 1560 O O . GLN A 1 201 ? 16.665 -0.786 -22.665 1.00 92.06 201 GLN A O 1
ATOM 1565 N N . ILE A 1 202 ? 18.358 -0.829 -24.147 1.00 91.81 202 ILE A N 1
ATOM 1566 C CA . ILE A 1 202 ? 19.425 -0.621 -23.152 1.00 91.81 202 ILE A CA 1
ATOM 1567 C C . ILE A 1 202 ? 19.297 0.766 -22.503 1.00 91.81 202 ILE A C 1
ATOM 1569 O O . ILE A 1 202 ? 19.484 0.898 -21.293 1.00 91.81 202 ILE A O 1
ATOM 1573 N N . GLY A 1 203 ? 18.952 1.797 -23.279 1.00 90.44 203 GLY A N 1
ATOM 1574 C CA . GLY A 1 203 ? 18.710 3.158 -22.797 1.00 90.44 203 GLY A CA 1
ATOM 1575 C C . GLY A 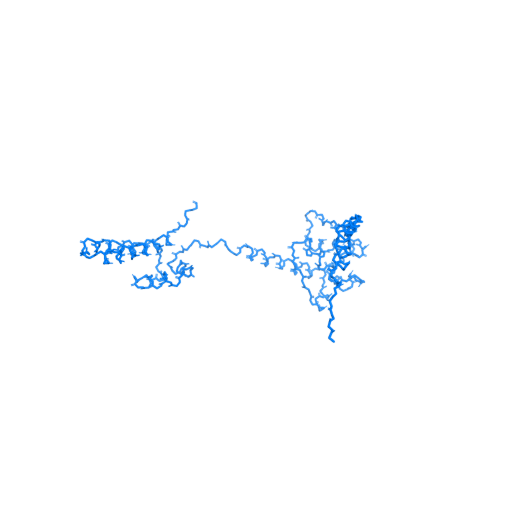1 203 ? 17.619 3.206 -21.728 1.00 90.44 203 GLY A C 1
ATOM 1576 O O . GLY A 1 203 ? 17.871 3.680 -20.621 1.00 90.44 203 GLY A O 1
ATOM 1577 N N . ARG A 1 204 ? 16.459 2.599 -22.003 1.00 89.88 204 ARG A N 1
ATOM 1578 C CA . ARG A 1 204 ? 15.352 2.482 -21.036 1.00 89.88 204 ARG A CA 1
ATOM 1579 C C . ARG A 1 204 ? 15.759 1.754 -19.754 1.00 89.88 204 ARG A C 1
ATOM 1581 O O . ARG A 1 204 ? 15.394 2.167 -18.655 1.00 89.88 204 ARG A O 1
ATOM 1588 N N . LEU A 1 205 ? 16.554 0.690 -19.869 1.00 91.12 205 LEU A N 1
ATOM 1589 C CA . LEU A 1 205 ? 17.062 -0.039 -18.705 1.00 91.12 205 LEU A CA 1
ATOM 1590 C C . LEU A 1 205 ? 18.046 0.809 -17.871 1.00 91.12 205 LEU A C 1
ATOM 1592 O O . LEU A 1 205 ? 18.033 0.746 -16.641 1.00 91.12 205 LEU A O 1
ATOM 1596 N N . ARG A 1 206 ? 18.870 1.648 -18.513 1.00 91.19 206 ARG A N 1
ATOM 1597 C CA . ARG A 1 206 ? 19.764 2.600 -17.825 1.00 91.19 206 ARG A CA 1
ATOM 1598 C C . ARG A 1 206 ? 18.994 3.697 -17.091 1.00 91.19 206 ARG A C 1
ATOM 1600 O O . ARG A 1 206 ? 19.393 4.080 -15.990 1.00 91.19 206 ARG A O 1
ATOM 1607 N N . GLU A 1 207 ? 17.910 4.195 -17.679 1.00 88.75 207 GLU A N 1
ATOM 1608 C CA . GLU A 1 207 ? 17.016 5.161 -17.032 1.00 88.75 207 GLU A CA 1
ATOM 1609 C C . GLU A 1 207 ? 16.363 4.561 -15.787 1.00 88.75 207 GLU A C 1
ATOM 1611 O O . GLU A 1 207 ? 16.386 5.188 -14.731 1.00 88.75 207 GLU A O 1
ATOM 1616 N N . ALA A 1 208 ? 15.890 3.315 -15.870 1.00 87.31 208 ALA A N 1
ATOM 1617 C CA . ALA A 1 208 ? 15.290 2.617 -14.735 1.00 87.31 208 ALA A CA 1
ATOM 1618 C C . ALA A 1 208 ? 16.249 2.458 -13.537 1.00 87.31 208 ALA A C 1
ATOM 1620 O O . ALA A 1 208 ? 15.818 2.533 -12.388 1.00 87.31 208 ALA A O 1
ATOM 1621 N N . LEU A 1 209 ? 17.550 2.276 -13.791 1.00 85.62 209 LEU A N 1
ATOM 1622 C CA . LEU A 1 209 ? 18.587 2.197 -12.750 1.00 85.62 209 LEU A CA 1
ATOM 1623 C C . LEU A 1 209 ? 19.064 3.567 -12.242 1.00 85.62 209 LEU A C 1
ATOM 1625 O O . LEU A 1 209 ? 19.913 3.631 -11.350 1.00 85.62 209 LEU A O 1
ATOM 1629 N N . THR A 1 210 ? 18.571 4.673 -12.803 1.00 82.25 210 THR A N 1
ATOM 1630 C CA . THR A 1 210 ? 18.933 6.014 -12.339 1.00 82.25 210 THR A CA 1
ATOM 1631 C C . THR A 1 210 ? 18.045 6.393 -11.152 1.00 82.25 210 THR A C 1
ATOM 1633 O O . THR A 1 210 ? 16.821 6.315 -11.255 1.00 82.25 210 THR A O 1
ATOM 1636 N N . PRO A 1 211 ? 18.615 6.812 -10.007 1.00 65.44 211 PRO A N 1
ATOM 1637 C CA . PRO A 1 211 ? 17.801 7.213 -8.870 1.00 65.44 211 PRO A CA 1
ATOM 1638 C C . PRO A 1 211 ? 16.926 8.410 -9.251 1.00 65.44 211 PRO A C 1
ATOM 1640 O O . PRO A 1 211 ? 17.412 9.377 -9.843 1.00 65.44 211 PRO A O 1
ATOM 1643 N N . ALA A 1 212 ? 15.642 8.362 -8.886 1.00 59.22 212 ALA A N 1
ATOM 1644 C CA . ALA A 1 212 ? 14.750 9.507 -9.022 1.00 59.22 212 ALA A CA 1
ATOM 1645 C C . ALA A 1 212 ? 15.363 10.689 -8.254 1.00 59.22 212 ALA A C 1
ATOM 1647 O O . ALA A 1 212 ? 15.491 10.627 -7.026 1.00 59.22 212 ALA A O 1
ATOM 1648 N N . ARG A 1 213 ? 15.794 11.734 -8.976 1.00 51.06 213 ARG A N 1
ATOM 1649 C CA . ARG A 1 213 ? 16.252 12.983 -8.357 1.00 51.06 213 ARG A CA 1
ATOM 1650 C C . ARG A 1 213 ? 15.098 13.506 -7.498 1.00 51.06 213 ARG A C 1
ATOM 1652 O O . ARG A 1 213 ? 14.005 13.724 -8.015 1.00 51.06 213 ARG A O 1
ATOM 1659 N N . ARG A 1 214 ? 15.334 13.602 -6.190 1.00 40.97 214 ARG A N 1
ATOM 1660 C CA . ARG A 1 214 ? 14.460 14.324 -5.264 1.00 40.97 214 ARG A CA 1
ATOM 1661 C C . ARG A 1 214 ? 14.765 15.806 -5.322 1.00 40.97 214 ARG A C 1
ATOM 1663 O O . ARG A 1 214 ? 15.958 16.126 -5.515 1.00 40.97 214 ARG A O 1
#